Protein AF-A0A3N6MSG6-F1 (afdb_monomer_lite)

Radius of gyration: 24.0 Å; chains: 1; bounding box: 56×41×77 Å

Secondary structure (DSSP, 8-state):
----HHHHHHHHHHHHHHHHHT--HHHHHHHHHHHHTT-TT-B-TT--BTTTTB-HHHHHHHT--TT-HHHHHHHHHHHHHHHHHHHSSHHHHHHHHHH-HHHHHHHHHHSS-TTSPPPPHHHHHHHHHHHHHHHHHTTT---HHHHHHHHGGGG-S---------------------S---PPP----PPPPPHHHHHHHHHHHHTT---HHHHHHHHHHHHTTS-------TTTTS-SSPPPTT--HHHHHHHHT-

Organism: NCBI:txid2305225

Foldseek 3Di:
DDDPPLLVVLLVLLVVLCVVLVHDSLLLQLQLCVQANQALQDADPVGQGGSNRHHPVRCVVQVHDSSPSNSVSNVVSNQLSVLCVVPVASLLSQLCSVVNVQQSVCCVVPVGGPVRHHRDPCSNCRLLSSVVSSCVVVVNDDDPNVVVRNVVNVPPPDPDDDDDDDDDDDDDDDDDDDPDDDDDDDDDDDDDDDPVVVVVVLVVLVVPPDDVVVNVVVVVVVVVPDPDDPDDQLVVVDPPDDDDPPDDVVVVVVSVVD

pLDDT: mean 70.37, std 27.51, range [22.14, 98.38]

Structure (mmCIF, N/CA/C/O backbone):
data_AF-A0A3N6MSG6-F1
#
_entry.id   AF-A0A3N6MSG6-F1
#
loop_
_atom_site.group_PDB
_atom_site.id
_atom_site.type_symbol
_atom_site.label_atom_id
_atom_site.label_alt_id
_atom_site.label_comp_id
_atom_site.label_asym_id
_atom_site.label_entity_id
_atom_site.label_seq_id
_atom_site.pdbx_PDB_ins_code
_atom_site.Cartn_x
_atom_site.Cartn_y
_atom_site.Cartn_z
_atom_site.occupancy
_atom_site.B_iso_or_equiv
_atom_site.auth_seq_id
_atom_site.auth_comp_id
_atom_site.auth_asym_id
_atom_site.auth_atom_id
_atom_site.pdbx_PDB_model_num
ATOM 1 N N . MET A 1 1 ? 13.007 13.341 -18.677 1.00 36.56 1 MET A N 1
ATOM 2 C CA . MET A 1 1 ? 13.842 12.969 -17.513 1.00 36.56 1 MET A CA 1
ATOM 3 C C . MET A 1 1 ? 14.025 11.460 -17.589 1.00 36.56 1 MET A C 1
ATOM 5 O O . MET A 1 1 ? 13.015 10.773 -17.570 1.00 36.56 1 MET A O 1
ATOM 9 N N . ASN A 1 2 ? 15.243 10.943 -17.782 1.00 38.12 2 ASN A N 1
ATOM 10 C CA . ASN A 1 2 ? 15.460 9.491 -17.809 1.00 38.12 2 ASN A CA 1
ATOM 11 C C . ASN A 1 2 ? 15.347 8.956 -16.380 1.00 38.12 2 ASN A C 1
ATOM 13 O O . ASN A 1 2 ? 16.213 9.224 -15.550 1.00 38.12 2 ASN A O 1
ATOM 17 N N . LEU A 1 3 ? 14.259 8.247 -16.086 1.00 51.31 3 LEU A N 1
ATOM 18 C CA . LEU A 1 3 ? 14.111 7.510 -14.834 1.00 51.31 3 LEU A CA 1
ATOM 19 C C . LEU A 1 3 ? 15.139 6.361 -14.811 1.00 51.31 3 LEU A C 1
ATOM 21 O O . LEU A 1 3 ? 15.372 5.775 -15.874 1.00 51.31 3 LEU A O 1
ATOM 25 N N . PRO A 1 4 ? 15.741 6.016 -13.654 1.00 70.12 4 PRO A N 1
ATOM 26 C CA . PRO A 1 4 ? 16.615 4.847 -13.535 1.00 70.12 4 PRO A CA 1
ATOM 27 C C . PRO A 1 4 ? 15.933 3.597 -14.112 1.00 70.12 4 PRO A C 1
ATOM 29 O O . PRO A 1 4 ? 14.724 3.436 -13.942 1.00 70.12 4 PRO A O 1
ATOM 32 N N . ALA A 1 5 ? 16.681 2.719 -14.788 1.00 72.69 5 ALA A N 1
ATOM 33 C CA . ALA A 1 5 ? 16.118 1.549 -15.479 1.00 72.69 5 ALA A CA 1
ATOM 34 C C . ALA A 1 5 ? 15.240 0.672 -14.560 1.00 72.69 5 ALA A C 1
ATOM 36 O O . ALA A 1 5 ? 14.186 0.192 -14.976 1.00 72.69 5 ALA A O 1
ATOM 37 N N . ASP A 1 6 ? 15.621 0.550 -13.287 1.00 82.69 6 ASP A N 1
ATOM 38 C CA . ASP A 1 6 ? 14.854 -0.191 -12.282 1.00 82.69 6 ASP A CA 1
ATOM 39 C C . ASP A 1 6 ? 13.488 0.442 -11.993 1.00 82.69 6 ASP A C 1
ATOM 41 O O . ASP A 1 6 ? 12.491 -0.266 -11.881 1.00 82.69 6 ASP A O 1
ATOM 45 N N . LEU A 1 7 ? 13.404 1.776 -11.952 1.00 85.88 7 LEU A N 1
ATOM 46 C CA . LEU A 1 7 ? 12.139 2.477 -11.731 1.00 85.88 7 LEU A CA 1
ATOM 47 C C . LEU A 1 7 ? 11.166 2.246 -12.894 1.00 85.88 7 LEU A C 1
ATOM 49 O O . LEU A 1 7 ? 9.987 1.988 -12.664 1.00 85.88 7 LEU A O 1
ATOM 53 N N . GLN A 1 8 ? 11.656 2.277 -14.136 1.00 88.19 8 GLN A N 1
ATOM 54 C CA . GLN A 1 8 ? 10.826 1.968 -15.307 1.00 88.19 8 GLN A CA 1
ATOM 55 C C . GLN A 1 8 ? 10.302 0.529 -15.246 1.00 88.19 8 GLN A C 1
ATOM 57 O O . GLN A 1 8 ? 9.121 0.290 -15.495 1.00 88.19 8 GLN A O 1
ATOM 62 N N . ARG A 1 9 ? 11.153 -0.419 -14.833 1.00 92.44 9 ARG A N 1
ATOM 63 C CA . ARG A 1 9 ? 10.754 -1.814 -14.629 1.00 92.44 9 ARG A CA 1
ATOM 64 C C . ARG A 1 9 ? 9.688 -1.953 -13.541 1.00 92.44 9 ARG A C 1
ATOM 66 O O . ARG A 1 9 ? 8.728 -2.686 -13.745 1.00 92.44 9 ARG A O 1
ATOM 73 N N . TYR A 1 10 ? 9.815 -1.265 -12.407 1.00 94.19 10 TYR A N 1
ATOM 74 C CA . TYR A 1 10 ? 8.808 -1.323 -11.340 1.00 94.19 10 TYR A CA 1
ATOM 75 C C . TYR A 1 10 ? 7.472 -0.716 -11.766 1.00 94.19 10 TYR A C 1
ATOM 77 O O . TYR A 1 10 ? 6.426 -1.287 -11.465 1.00 94.19 10 TYR A O 1
ATOM 85 N N . ILE A 1 11 ? 7.494 0.387 -12.519 1.00 93.69 11 ILE A N 1
ATOM 86 C CA . ILE A 1 11 ? 6.282 0.981 -13.093 1.00 93.69 11 ILE A CA 1
ATOM 87 C C . ILE A 1 11 ? 5.617 0.005 -14.071 1.00 93.69 11 ILE A C 1
ATOM 89 O O . ILE A 1 11 ? 4.412 -0.212 -13.972 1.00 93.69 11 ILE A O 1
ATOM 93 N N . ALA A 1 12 ? 6.380 -0.639 -14.959 1.00 94.50 12 ALA A N 1
ATOM 94 C CA . ALA A 1 12 ? 5.845 -1.645 -15.878 1.00 94.50 12 ALA A CA 1
ATOM 95 C C . ALA A 1 12 ? 5.238 -2.848 -15.129 1.00 94.50 12 ALA A C 1
ATOM 97 O O . ALA A 1 12 ? 4.136 -3.292 -15.451 1.00 94.50 12 ALA A O 1
ATOM 98 N N . THR A 1 13 ? 5.901 -3.332 -14.073 1.00 96.25 13 THR A N 1
ATOM 99 C CA . THR A 1 13 ? 5.356 -4.384 -13.200 1.00 96.25 13 THR A CA 1
ATOM 100 C C . THR A 1 13 ? 4.053 -3.938 -12.529 1.00 96.25 13 THR A C 1
ATOM 102 O O . THR A 1 13 ? 3.094 -4.704 -12.480 1.00 96.25 13 THR A O 1
ATOM 105 N N . ALA A 1 14 ? 3.975 -2.694 -12.047 1.00 96.62 14 ALA A N 1
ATOM 106 C CA . ALA A 1 14 ? 2.759 -2.145 -11.447 1.00 96.62 14 ALA A CA 1
ATOM 107 C C . ALA A 1 14 ? 1.624 -1.976 -12.466 1.00 96.62 14 ALA A C 1
ATOM 109 O O . ALA A 1 14 ? 0.465 -2.190 -12.121 1.00 96.62 14 ALA A O 1
ATOM 110 N N . GLN A 1 15 ? 1.937 -1.652 -13.722 1.00 95.94 15 GLN A N 1
ATOM 111 C CA . GLN A 1 15 ? 0.961 -1.644 -14.815 1.00 95.94 15 GLN A CA 1
ATOM 112 C C . GLN A 1 15 ? 0.401 -3.040 -15.073 1.00 95.94 15 GLN A C 1
ATOM 114 O O . GLN A 1 15 ? -0.816 -3.210 -15.101 1.00 95.94 15 GLN A O 1
ATOM 119 N N . GLN A 1 16 ? 1.267 -4.046 -15.196 1.00 97.19 16 GLN A N 1
ATOM 120 C CA . GLN A 1 16 ? 0.845 -5.434 -15.390 1.00 97.19 16 GLN A CA 1
ATOM 121 C C . GLN A 1 16 ? -0.017 -5.930 -14.223 1.00 97.19 16 GLN A C 1
ATOM 123 O O . GLN A 1 16 ? -1.127 -6.415 -14.441 1.00 97.19 16 GLN A O 1
ATOM 128 N N . ALA A 1 17 ? 0.450 -5.745 -12.986 1.00 97.31 17 ALA A N 1
ATOM 129 C CA . ALA A 1 17 ? -0.271 -6.168 -11.790 1.00 97.31 17 ALA A CA 1
ATOM 130 C C . ALA A 1 17 ? -1.593 -5.401 -11.611 1.00 97.31 17 ALA A C 1
ATOM 132 O O . ALA A 1 17 ? -2.628 -5.998 -11.318 1.00 97.31 17 ALA A O 1
ATOM 133 N N . GLY A 1 18 ? -1.587 -4.085 -11.830 1.00 96.75 18 GLY A N 1
ATOM 134 C CA . GLY A 1 18 ? -2.787 -3.256 -11.765 1.00 96.75 18 GLY A CA 1
ATOM 135 C C . GLY A 1 18 ? -3.854 -3.711 -12.758 1.00 96.75 18 GLY A C 1
ATOM 136 O O . GLY A 1 18 ? -5.002 -3.931 -12.371 1.00 96.75 18 GLY A O 1
ATOM 137 N N . ASN A 1 19 ? -3.461 -3.960 -14.009 1.00 95.62 19 ASN A N 1
ATOM 138 C CA . ASN A 1 19 ? -4.361 -4.480 -15.039 1.00 95.62 19 ASN A CA 1
ATOM 139 C C . ASN A 1 19 ? -4.896 -5.874 -14.681 1.00 95.62 19 ASN A C 1
ATOM 141 O O . ASN A 1 19 ? -6.094 -6.117 -14.806 1.00 95.62 19 ASN A O 1
ATOM 145 N N . GLN A 1 20 ? -4.037 -6.766 -14.179 1.00 96.81 20 GLN A N 1
ATOM 146 C CA . GLN A 1 20 ? -4.422 -8.123 -13.782 1.00 96.81 20 GLN A CA 1
ATOM 147 C C . GLN A 1 20 ? -5.460 -8.137 -12.649 1.00 96.81 20 GLN A C 1
ATOM 149 O O . GLN A 1 20 ? -6.393 -8.938 -12.677 1.00 96.81 20 GLN A O 1
ATOM 154 N N . TYR A 1 21 ? -5.301 -7.273 -11.644 1.00 96.12 21 TYR A N 1
ATOM 155 C CA . TYR A 1 21 ? -6.151 -7.271 -10.449 1.00 96.12 21 TYR A CA 1
ATOM 156 C C . TYR A 1 21 ? -7.252 -6.204 -10.470 1.00 96.12 21 TYR A C 1
ATOM 158 O O . TYR A 1 21 ? -8.029 -6.119 -9.520 1.00 96.12 21 TYR A O 1
ATOM 166 N N . GLY A 1 22 ? -7.351 -5.385 -11.520 1.00 95.12 22 GLY A N 1
ATOM 167 C CA . GLY A 1 22 ? -8.316 -4.284 -11.582 1.00 95.12 22 GLY A CA 1
ATOM 168 C C . GLY A 1 22 ? -8.040 -3.201 -10.534 1.00 95.12 22 GLY A C 1
ATOM 169 O O . GLY A 1 22 ? -8.966 -2.711 -9.877 1.00 95.12 22 GLY A O 1
ATOM 170 N N . VAL A 1 23 ? -6.761 -2.866 -10.347 1.00 96.81 23 VAL A N 1
ATOM 171 C CA . VAL A 1 23 ? -6.276 -1.768 -9.501 1.00 96.81 23 VAL A CA 1
ATOM 172 C C . VAL A 1 23 ? -5.637 -0.713 -10.405 1.00 96.81 23 VAL A C 1
ATOM 174 O O . VAL A 1 23 ? -4.818 -1.077 -11.245 1.00 96.81 23 VAL A O 1
ATOM 177 N N . PRO A 1 24 ? -5.956 0.585 -10.257 1.00 96.12 24 PRO A N 1
ATOM 178 C CA . PRO A 1 24 ? -5.294 1.633 -11.027 1.00 96.12 24 PRO A CA 1
ATOM 179 C C . PRO A 1 24 ? -3.764 1.570 -10.853 1.00 96.12 24 PRO A C 1
ATOM 181 O O . PRO A 1 24 ? -3.292 1.707 -9.720 1.00 96.12 24 PRO A O 1
ATOM 184 N N . PRO A 1 25 ? -2.973 1.373 -11.924 1.00 95.94 25 PRO A N 1
ATOM 185 C CA . PRO A 1 25 ? -1.518 1.251 -11.820 1.00 95.94 25 PRO A CA 1
ATOM 186 C C . PRO A 1 25 ? -0.847 2.427 -11.110 1.00 95.94 25 PRO A C 1
ATOM 188 O O . PRO A 1 25 ? 0.074 2.248 -10.317 1.00 95.94 25 PRO A O 1
ATOM 191 N N . GLU A 1 26 ? -1.344 3.639 -11.341 1.00 95.31 26 GLU A N 1
ATOM 192 C CA . GLU A 1 26 ? -0.835 4.869 -10.743 1.00 95.31 26 GLU A CA 1
ATOM 193 C C . GLU A 1 26 ? -0.991 4.863 -9.218 1.00 95.31 26 GLU A C 1
ATOM 195 O O . GLU A 1 26 ? -0.160 5.442 -8.521 1.00 95.31 26 GLU A O 1
ATOM 200 N N . LEU A 1 27 ? -2.009 4.175 -8.687 1.00 97.31 27 LEU A N 1
ATOM 201 C CA . LEU A 1 27 ? -2.195 4.004 -7.246 1.00 97.31 27 LEU A CA 1
ATOM 202 C C . LEU A 1 27 ? -1.067 3.165 -6.649 1.00 97.31 27 LEU A C 1
ATOM 204 O O . LEU A 1 27 ? -0.471 3.569 -5.654 1.00 97.31 27 LEU A O 1
ATOM 208 N N . LEU A 1 28 ? -0.744 2.039 -7.289 1.00 97.88 28 LEU A N 1
ATOM 209 C CA . LEU A 1 28 ? 0.353 1.163 -6.874 1.00 97.88 28 LEU A CA 1
ATOM 210 C C . LEU A 1 28 ? 1.688 1.908 -6.939 1.00 97.88 28 LEU A C 1
ATOM 212 O O . LEU A 1 28 ? 2.478 1.850 -6.002 1.00 97.88 28 LEU A O 1
ATOM 216 N N . VAL A 1 29 ? 1.911 2.683 -8.004 1.00 96.88 29 VAL A N 1
ATOM 217 C CA . VAL A 1 29 ? 3.103 3.533 -8.140 1.00 96.88 29 VAL A CA 1
ATOM 218 C C . VAL A 1 29 ? 3.178 4.590 -7.038 1.00 96.88 29 VAL A C 1
ATOM 220 O O . VAL A 1 29 ? 4.241 4.784 -6.446 1.00 96.88 29 VAL A O 1
ATOM 223 N N . GLY A 1 30 ? 2.056 5.237 -6.717 1.00 96.94 30 GLY A N 1
ATOM 224 C CA . GLY A 1 30 ? 1.965 6.176 -5.602 1.00 96.94 30 GLY A CA 1
ATOM 225 C C . GLY A 1 30 ? 2.290 5.527 -4.255 1.00 96.94 30 GLY A C 1
ATOM 226 O O . GLY A 1 30 ? 3.054 6.095 -3.476 1.00 96.94 30 GLY A O 1
ATOM 227 N N . GLN A 1 31 ? 1.776 4.318 -4.003 1.00 97.94 31 GLN A N 1
ATOM 228 C CA . GLN A 1 31 ? 2.071 3.561 -2.786 1.00 97.94 31 GLN A CA 1
ATOM 229 C C . GLN A 1 31 ? 3.543 3.161 -2.714 1.00 97.94 31 GLN A C 1
ATOM 231 O O . GLN A 1 31 ? 4.181 3.431 -1.710 1.00 97.94 31 GLN A O 1
ATOM 236 N N . MET A 1 32 ? 4.127 2.585 -3.768 1.00 97.69 32 MET A N 1
ATOM 237 C CA . MET A 1 32 ? 5.553 2.217 -3.774 1.00 97.69 32 MET A CA 1
ATOM 238 C C . MET A 1 32 ? 6.476 3.404 -3.465 1.00 97.69 32 MET A C 1
ATOM 240 O O . MET A 1 32 ? 7.480 3.252 -2.763 1.00 97.69 32 MET A O 1
ATOM 244 N N . HIS A 1 33 ? 6.134 4.593 -3.970 1.00 96.75 33 HIS A N 1
ATOM 245 C CA . HIS A 1 33 ? 6.850 5.816 -3.624 1.00 96.75 33 HIS A CA 1
ATOM 246 C C . HIS A 1 33 ? 6.705 6.123 -2.128 1.00 96.75 33 HIS A C 1
ATOM 248 O O . HIS A 1 33 ? 7.714 6.284 -1.446 1.00 96.75 33 HIS A O 1
ATOM 254 N N . GLN A 1 34 ? 5.474 6.147 -1.615 1.00 97.44 34 GLN A N 1
ATOM 255 C CA . GLN A 1 34 ? 5.198 6.446 -0.209 1.00 97.44 34 GLN A CA 1
ATOM 256 C C . GLN A 1 34 ? 5.858 5.448 0.758 1.00 97.44 34 GLN A C 1
ATOM 258 O O . GLN A 1 34 ? 6.351 5.845 1.809 1.00 97.44 34 GLN A O 1
ATOM 263 N N . GLU A 1 35 ? 5.869 4.164 0.408 1.00 95.06 35 GLU A N 1
ATOM 264 C CA . GLU A 1 35 ? 6.339 3.083 1.275 1.00 95.06 35 GLU A CA 1
ATOM 265 C C . GLU A 1 35 ? 7.869 3.019 1.369 1.00 95.06 35 GLU A C 1
ATOM 267 O O . GLU A 1 35 ? 8.432 2.808 2.440 1.00 95.06 35 GLU A O 1
ATOM 272 N N . SER A 1 36 ? 8.572 3.174 0.246 1.00 95.81 36 SER A N 1
ATOM 273 C CA . SER A 1 36 ? 10.013 2.884 0.198 1.00 95.81 36 SER A CA 1
ATOM 274 C C . SER A 1 36 ? 10.818 3.812 -0.700 1.00 95.81 36 SER A C 1
ATOM 276 O O . SER A 1 36 ? 12.030 3.628 -0.830 1.00 95.81 36 SER A O 1
ATOM 278 N N . ASN A 1 37 ? 10.165 4.767 -1.366 1.00 95.38 37 ASN A N 1
ATOM 279 C CA . ASN A 1 37 ? 10.736 5.484 -2.499 1.00 95.38 37 ASN A CA 1
ATOM 280 C C . ASN A 1 37 ? 11.351 4.518 -3.534 1.00 95.38 37 ASN A C 1
ATOM 282 O O . ASN A 1 37 ? 12.478 4.700 -3.993 1.00 95.38 37 ASN A O 1
ATOM 286 N N . PHE A 1 38 ? 10.605 3.457 -3.863 1.00 95.06 38 PHE A N 1
ATOM 287 C CA . PHE A 1 38 ? 10.994 2.405 -4.810 1.00 95.06 38 PHE A CA 1
ATOM 288 C C . PHE A 1 38 ? 12.214 1.557 -4.404 1.00 95.06 38 PHE A C 1
ATOM 290 O O . PHE A 1 38 ? 12.818 0.902 -5.253 1.00 95.06 38 PHE A O 1
ATOM 297 N N . ASN A 1 39 ? 12.593 1.541 -3.123 1.00 94.31 39 ASN A N 1
ATOM 298 C CA . ASN A 1 39 ? 13.721 0.746 -2.644 1.00 94.31 39 ASN A CA 1
ATOM 299 C C . ASN A 1 39 ? 13.285 -0.690 -2.276 1.00 94.31 39 ASN A C 1
ATOM 301 O O . ASN A 1 39 ? 12.655 -0.892 -1.234 1.00 94.31 39 ASN A O 1
ATOM 305 N N . PRO A 1 40 ? 13.689 -1.722 -3.042 1.00 95.00 40 PRO A N 1
ATOM 306 C CA . PRO A 1 40 ? 13.299 -3.107 -2.770 1.00 95.00 40 PRO A CA 1
ATOM 307 C C . PRO A 1 40 ? 14.001 -3.727 -1.557 1.00 95.00 40 PRO A C 1
ATOM 309 O O . PRO A 1 40 ? 13.622 -4.800 -1.102 1.00 95.00 40 PRO A O 1
ATOM 312 N N . ASN A 1 41 ? 15.003 -3.047 -0.999 1.00 94.38 41 ASN A N 1
ATOM 313 C CA . ASN A 1 41 ? 15.733 -3.482 0.187 1.00 94.38 41 ASN A CA 1
ATOM 314 C C . ASN A 1 41 ? 15.373 -2.669 1.437 1.00 94.38 41 ASN A C 1
ATOM 316 O O . ASN A 1 41 ? 16.014 -2.849 2.474 1.00 94.38 41 ASN A O 1
ATOM 320 N N . ALA A 1 42 ? 14.383 -1.771 1.356 1.00 94.06 42 ALA A N 1
ATOM 321 C CA . ALA A 1 42 ? 13.965 -0.950 2.486 1.00 94.06 42 ALA A CA 1
ATOM 322 C C . ALA A 1 42 ? 13.507 -1.815 3.668 1.00 94.06 42 ALA A C 1
ATOM 324 O O . ALA A 1 42 ? 12.807 -2.812 3.484 1.00 94.06 42 ALA A O 1
ATOM 325 N N . VAL A 1 43 ? 13.887 -1.415 4.881 1.00 96.38 43 VAL A N 1
ATOM 326 C CA . VAL A 1 43 ? 13.424 -2.027 6.129 1.00 96.38 43 VAL A CA 1
ATOM 327 C C . VAL A 1 43 ? 12.997 -0.912 7.077 1.00 96.38 43 VAL A C 1
ATOM 329 O O . VAL A 1 43 ? 13.818 -0.059 7.417 1.00 96.38 43 VAL A O 1
ATOM 332 N N . SER A 1 44 ? 11.731 -0.899 7.494 1.00 92.94 44 SER A N 1
ATOM 333 C CA . SER A 1 44 ? 11.247 0.093 8.458 1.00 92.94 44 SER A CA 1
ATOM 334 C C . SER A 1 44 ? 11.680 -0.244 9.891 1.00 92.94 44 SER A C 1
ATOM 336 O O . SER A 1 44 ? 11.979 -1.403 10.195 1.00 92.94 44 SER A O 1
ATOM 338 N N . PRO A 1 45 ? 11.639 0.726 10.825 1.00 92.38 45 PRO A N 1
ATOM 339 C CA . PRO A 1 45 ? 11.862 0.461 12.250 1.00 92.38 45 PRO A CA 1
ATOM 340 C C . PRO A 1 45 ? 10.904 -0.583 12.844 1.00 92.38 45 PRO A C 1
ATOM 342 O O . PRO A 1 45 ? 11.253 -1.272 13.798 1.00 92.38 45 PRO A O 1
ATOM 345 N N . SER A 1 46 ? 9.701 -0.716 12.276 1.00 87.12 46 SER A N 1
ATOM 346 C CA . SER A 1 46 ? 8.699 -1.712 12.676 1.00 87.12 46 SER A CA 1
ATOM 347 C C . SER A 1 46 ? 8.905 -3.079 12.013 1.00 87.12 46 SER A C 1
ATOM 349 O O . SER A 1 46 ? 8.187 -4.022 12.337 1.00 87.12 46 SER A O 1
ATOM 351 N N . GLY A 1 47 ? 9.884 -3.201 11.112 1.00 94.25 47 GLY A N 1
ATOM 352 C CA . GLY A 1 47 ? 10.259 -4.448 10.450 1.00 94.25 47 GLY A CA 1
ATOM 353 C C . GLY A 1 47 ? 9.546 -4.723 9.128 1.00 94.25 47 GLY A C 1
ATOM 354 O O . GLY A 1 47 ? 9.656 -5.839 8.629 1.00 94.25 47 GLY A O 1
ATOM 355 N N . ALA A 1 48 ? 8.832 -3.752 8.554 1.00 94.81 48 ALA A N 1
ATOM 356 C CA . ALA A 1 48 ? 8.275 -3.874 7.207 1.00 94.81 48 ALA A CA 1
ATOM 357 C C . ALA A 1 48 ? 9.405 -3.911 6.167 1.00 94.81 48 ALA A C 1
ATOM 359 O O . ALA A 1 48 ? 10.416 -3.233 6.343 1.00 94.81 48 ALA A O 1
ATOM 360 N N . VAL A 1 49 ? 9.265 -4.720 5.112 1.00 96.38 49 VAL A N 1
ATOM 361 C CA . VAL A 1 49 ? 10.353 -5.009 4.165 1.00 96.38 49 VAL A CA 1
ATOM 362 C C . VAL A 1 49 ? 9.934 -4.750 2.720 1.00 96.38 49 VAL A C 1
ATOM 364 O O . VAL A 1 49 ? 8.830 -5.092 2.296 1.00 96.38 49 VAL A O 1
ATOM 367 N N . GLY A 1 50 ? 10.870 -4.197 1.955 1.00 96.19 50 GLY A N 1
ATOM 368 C CA . GLY A 1 50 ? 10.831 -4.121 0.504 1.00 96.19 50 GLY A CA 1
ATOM 369 C C . GLY A 1 50 ? 9.998 -2.987 -0.069 1.00 96.19 50 GLY A C 1
ATOM 370 O O . GLY A 1 50 ? 9.573 -2.076 0.644 1.00 96.19 50 GLY A O 1
ATOM 371 N N . ILE A 1 51 ? 9.789 -3.042 -1.384 1.00 96.56 51 ILE A N 1
ATOM 372 C CA . ILE A 1 51 ? 9.275 -1.907 -2.161 1.00 96.56 51 ILE A CA 1
ATOM 373 C C . ILE A 1 51 ? 7.855 -1.483 -1.752 1.00 96.56 51 ILE A C 1
ATOM 375 O O . ILE A 1 51 ? 7.536 -0.295 -1.765 1.00 96.56 51 ILE A O 1
ATOM 379 N N . SER A 1 52 ? 7.037 -2.450 -1.331 1.00 96.44 52 SER A N 1
ATOM 380 C CA . SER A 1 52 ? 5.661 -2.251 -0.860 1.00 96.44 52 SER A CA 1
ATOM 381 C C . SER A 1 52 ? 5.523 -2.363 0.667 1.00 96.44 52 SER A C 1
ATOM 383 O O . SER A 1 52 ? 4.401 -2.400 1.167 1.00 96.44 52 SER A O 1
ATOM 385 N N . GLN A 1 53 ? 6.646 -2.437 1.400 1.00 97.00 53 GLN A N 1
ATOM 386 C CA . GLN A 1 53 ? 6.711 -2.502 2.870 1.00 97.00 53 GLN A CA 1
ATOM 387 C C . GLN A 1 53 ? 5.780 -3.559 3.491 1.00 97.00 53 GLN A C 1
ATOM 389 O O . GLN A 1 53 ? 5.013 -3.303 4.419 1.00 97.00 53 GLN A O 1
ATOM 394 N N . PHE A 1 54 ? 5.878 -4.799 3.015 1.00 94.81 54 PHE A N 1
ATOM 395 C CA . PHE A 1 54 ? 5.156 -5.906 3.635 1.00 94.81 54 PHE A CA 1
ATOM 396 C C . PHE A 1 54 ? 5.740 -6.231 5.011 1.00 94.81 54 PHE A C 1
ATOM 398 O O . PHE A 1 54 ? 6.950 -6.420 5.164 1.00 94.81 54 PHE A O 1
ATOM 405 N N . MET A 1 55 ? 4.874 -6.376 6.015 1.00 94.94 55 MET A N 1
ATOM 406 C CA . MET A 1 55 ? 5.271 -6.994 7.278 1.00 94.94 55 MET A CA 1
ATOM 407 C C . MET A 1 55 ? 5.636 -8.471 7.047 1.00 94.94 55 MET A C 1
ATOM 409 O O . MET A 1 55 ? 4.951 -9.141 6.272 1.00 94.94 55 MET A O 1
ATOM 413 N N . PRO A 1 56 ? 6.643 -9.037 7.741 1.00 95.50 56 PRO A N 1
ATOM 414 C CA . PRO A 1 56 ? 7.086 -10.414 7.502 1.00 95.50 56 PRO A CA 1
ATOM 415 C C . PRO A 1 56 ? 5.980 -11.468 7.655 1.00 95.50 56 PRO A C 1
ATOM 417 O O . PRO A 1 56 ? 5.932 -12.432 6.894 1.00 95.50 56 PRO A O 1
ATOM 420 N N . ALA A 1 57 ? 5.065 -11.277 8.612 1.00 93.31 57 ALA A N 1
ATOM 421 C CA . ALA A 1 57 ? 3.910 -12.158 8.790 1.00 93.31 57 ALA A CA 1
ATOM 422 C C . ALA A 1 57 ? 2.986 -12.134 7.561 1.00 93.31 57 ALA A C 1
ATOM 424 O O . ALA A 1 57 ? 2.608 -13.183 7.052 1.00 93.31 57 ALA A O 1
ATOM 425 N N . THR A 1 58 ? 2.703 -10.944 7.035 1.00 91.19 58 THR A N 1
ATOM 426 C CA . THR A 1 58 ? 1.892 -10.754 5.832 1.00 91.19 58 THR A CA 1
ATOM 427 C C . THR A 1 58 ? 2.590 -11.304 4.589 1.00 91.19 58 THR A C 1
ATOM 429 O O . THR A 1 58 ? 1.963 -11.999 3.801 1.00 91.19 58 THR A O 1
ATOM 432 N N . ALA A 1 59 ? 3.897 -11.083 4.425 1.00 95.38 59 ALA A N 1
ATOM 433 C CA . ALA A 1 59 ? 4.655 -11.674 3.319 1.00 95.38 59 ALA A CA 1
ATOM 434 C C . ALA A 1 59 ? 4.557 -13.211 3.319 1.00 95.38 59 ALA A C 1
ATOM 436 O O . ALA A 1 59 ? 4.361 -13.826 2.272 1.00 95.38 59 ALA A O 1
ATOM 437 N N . LYS A 1 60 ? 4.599 -13.831 4.506 1.00 96.44 60 LYS A N 1
ATOM 438 C CA . LYS A 1 60 ? 4.399 -15.275 4.672 1.00 96.44 60 LYS A CA 1
ATOM 439 C C . LYS A 1 60 ? 2.984 -15.724 4.294 1.00 96.44 60 LYS A C 1
ATOM 441 O O . LYS A 1 60 ? 2.847 -16.775 3.678 1.00 96.44 60 LYS A O 1
ATOM 446 N N . GLU A 1 61 ? 1.953 -14.958 4.648 1.00 92.81 61 GLU A N 1
ATOM 447 C CA . GLU A 1 61 ? 0.562 -15.251 4.262 1.00 92.81 61 GLU A CA 1
ATOM 448 C C . GLU A 1 61 ? 0.362 -15.220 2.741 1.00 92.81 61 GLU A C 1
ATOM 450 O O . GLU A 1 61 ? -0.361 -16.055 2.204 1.00 92.81 61 GLU A O 1
ATOM 455 N N . TYR A 1 62 ? 1.037 -14.297 2.051 1.00 92.31 62 TYR A N 1
ATOM 456 C CA . TYR A 1 62 ? 1.013 -14.189 0.588 1.00 92.31 62 TYR A CA 1
ATOM 457 C C . TYR A 1 62 ? 2.011 -15.128 -0.106 1.00 92.31 62 TYR A C 1
ATOM 459 O O . TYR A 1 62 ? 1.979 -15.259 -1.326 1.00 92.31 62 TYR A O 1
ATOM 467 N N . GLY A 1 63 ? 2.881 -15.806 0.650 1.00 96.62 63 GLY A N 1
ATOM 468 C CA . GLY A 1 63 ? 3.874 -16.730 0.106 1.00 96.62 63 GLY A CA 1
ATOM 469 C C . GLY A 1 63 ? 4.962 -16.050 -0.728 1.00 96.62 63 GLY A C 1
ATOM 470 O O . GLY A 1 63 ? 5.443 -16.657 -1.681 1.00 96.62 63 GLY A O 1
ATOM 471 N N . ILE A 1 64 ? 5.339 -14.814 -0.384 1.00 97.56 64 ILE A N 1
ATOM 472 C CA . ILE A 1 64 ? 6.299 -14.011 -1.152 1.00 97.56 64 ILE A CA 1
ATOM 473 C C . ILE A 1 64 ? 7.615 -13.759 -0.419 1.00 97.56 64 ILE A C 1
ATOM 475 O O . ILE A 1 64 ? 7.660 -13.688 0.812 1.00 97.56 64 ILE A O 1
ATOM 479 N N . ASP A 1 65 ? 8.677 -13.517 -1.190 1.00 97.56 65 ASP A N 1
ATOM 480 C CA . ASP A 1 65 ? 9.837 -12.764 -0.707 1.00 97.56 65 ASP A CA 1
ATOM 481 C C . ASP A 1 65 ? 9.549 -11.255 -0.829 1.00 97.56 65 ASP A C 1
ATOM 483 O O . ASP A 1 65 ? 9.436 -10.747 -1.946 1.00 97.56 65 ASP A O 1
ATOM 487 N N . PRO A 1 66 ? 9.445 -10.498 0.282 1.00 95.31 66 PRO A N 1
ATOM 488 C CA . PRO A 1 66 ? 9.139 -9.072 0.217 1.00 95.31 66 PRO A CA 1
ATOM 489 C C . PRO A 1 66 ? 10.245 -8.242 -0.455 1.00 95.31 66 PRO A C 1
ATOM 491 O O . PRO A 1 66 ? 9.967 -7.116 -0.870 1.00 95.31 66 PRO A O 1
ATOM 494 N N . ARG A 1 67 ? 11.476 -8.773 -0.573 1.00 96.38 67 ARG A N 1
ATOM 495 C CA . ARG A 1 67 ? 12.587 -8.126 -1.293 1.00 96.38 67 ARG A CA 1
ATOM 496 C C . ARG A 1 67 ? 12.566 -8.364 -2.798 1.00 96.38 67 ARG A C 1
ATOM 498 O O . ARG A 1 67 ? 13.250 -7.640 -3.516 1.00 96.38 67 ARG A O 1
ATOM 505 N N . ASP A 1 68 ? 11.793 -9.335 -3.282 1.00 96.88 68 ASP A N 1
ATOM 506 C CA . ASP A 1 68 ? 11.560 -9.506 -4.712 1.00 96.88 68 ASP A CA 1
ATOM 507 C C . ASP A 1 68 ? 10.529 -8.458 -5.171 1.00 96.88 68 ASP A C 1
ATOM 509 O O . ASP A 1 68 ? 9.353 -8.542 -4.796 1.00 96.88 68 ASP A O 1
ATOM 513 N N . PRO A 1 69 ? 10.922 -7.464 -5.991 1.00 95.00 69 PRO A N 1
ATOM 514 C CA . PRO A 1 69 ? 10.017 -6.395 -6.395 1.00 95.00 69 PRO A CA 1
ATOM 515 C C . PRO A 1 69 ? 8.816 -6.916 -7.185 1.00 95.00 69 PRO A C 1
ATOM 517 O O . PRO A 1 69 ? 7.727 -6.369 -7.062 1.00 95.00 69 PRO A O 1
ATOM 520 N N . VAL A 1 70 ? 8.983 -7.975 -7.983 1.00 96.69 70 VAL A N 1
ATOM 521 C CA . VAL A 1 70 ? 7.901 -8.512 -8.816 1.00 96.69 70 VAL A CA 1
ATOM 522 C C . VAL A 1 70 ? 6.842 -9.171 -7.939 1.00 96.69 70 VAL A C 1
ATOM 524 O O . VAL A 1 70 ? 5.655 -8.869 -8.074 1.00 96.69 70 VAL A O 1
ATOM 527 N N . GLN A 1 71 ? 7.268 -10.010 -6.992 1.00 97.62 71 GLN A N 1
ATOM 528 C CA . GLN A 1 71 ? 6.357 -10.664 -6.047 1.00 97.62 71 GLN A CA 1
ATOM 529 C C . GLN A 1 71 ? 5.667 -9.653 -5.122 1.00 97.62 71 GLN A C 1
ATOM 531 O O . GLN A 1 71 ? 4.460 -9.750 -4.878 1.00 97.62 71 GLN A O 1
ATOM 536 N N . SER A 1 72 ? 6.424 -8.664 -4.638 1.00 97.69 72 SER A N 1
ATOM 537 C CA . SER A 1 72 ? 5.943 -7.614 -3.736 1.00 97.69 72 SER A CA 1
ATOM 538 C C . SER A 1 72 ? 4.885 -6.731 -4.410 1.00 97.69 72 SER A C 1
ATOM 540 O O . SER A 1 72 ? 3.781 -6.589 -3.886 1.00 97.69 72 SER A O 1
ATOM 542 N N . ILE A 1 73 ? 5.151 -6.235 -5.625 1.00 98.19 73 ILE A N 1
ATOM 543 C CA . ILE A 1 73 ? 4.204 -5.404 -6.391 1.00 98.19 73 ILE A CA 1
ATOM 544 C C . ILE A 1 73 ? 2.950 -6.198 -6.773 1.00 98.19 73 ILE A C 1
ATOM 546 O O . ILE A 1 73 ? 1.831 -5.704 -6.618 1.00 98.19 73 ILE A O 1
ATOM 550 N N . GLY A 1 74 ? 3.116 -7.443 -7.233 1.00 97.81 74 GLY A N 1
ATOM 551 C CA . GLY A 1 74 ? 1.988 -8.319 -7.560 1.00 97.81 74 GLY A CA 1
ATOM 552 C C . GLY A 1 74 ? 1.072 -8.559 -6.357 1.00 97.81 74 GLY A C 1
ATOM 553 O O . GLY A 1 74 ? -0.149 -8.427 -6.463 1.00 97.81 74 GLY A O 1
ATOM 554 N N . SER A 1 75 ? 1.658 -8.825 -5.187 1.00 98.00 75 SER A N 1
ATOM 555 C CA . SER A 1 75 ? 0.901 -9.032 -3.946 1.00 98.00 75 SER A CA 1
ATOM 556 C C . SER A 1 75 ? 0.277 -7.748 -3.413 1.00 98.00 75 SER A C 1
ATOM 558 O O . SER A 1 75 ? -0.823 -7.789 -2.864 1.00 98.00 75 SER A O 1
ATOM 560 N N . GLN A 1 76 ? 0.926 -6.593 -3.602 1.00 98.06 76 GLN A N 1
ATOM 561 C CA . GLN A 1 76 ? 0.338 -5.294 -3.275 1.00 98.06 76 GLN A CA 1
ATOM 562 C C . GLN A 1 76 ? -0.933 -5.060 -4.097 1.00 98.06 76 GLN A C 1
ATOM 564 O O . GLN A 1 76 ? -1.960 -4.682 -3.534 1.00 98.06 76 GLN A O 1
ATOM 569 N N . ALA A 1 77 ? -0.902 -5.342 -5.403 1.00 98.38 77 ALA A N 1
ATOM 570 C CA . ALA A 1 77 ? -2.076 -5.235 -6.265 1.00 98.38 77 ALA A CA 1
ATOM 571 C C . ALA A 1 77 ? -3.205 -6.178 -5.819 1.00 98.38 77 ALA A C 1
ATOM 573 O O . ALA A 1 77 ? -4.347 -5.743 -5.651 1.00 98.38 77 ALA A O 1
ATOM 574 N N . GLN A 1 78 ? -2.882 -7.444 -5.541 1.00 98.12 78 GLN A N 1
ATOM 575 C CA . GLN A 1 78 ? -3.848 -8.415 -5.028 1.00 98.12 78 GLN A CA 1
ATOM 576 C C . GLN A 1 78 ? -4.483 -7.948 -3.707 1.00 98.12 78 GLN A C 1
ATOM 578 O O . GLN A 1 78 ? -5.709 -7.972 -3.559 1.00 98.12 78 GLN A O 1
ATOM 583 N N . MET A 1 79 ? -3.664 -7.482 -2.760 1.00 97.44 79 MET A N 1
ATOM 584 C CA . MET A 1 79 ? -4.132 -6.970 -1.474 1.00 97.44 79 MET A CA 1
ATOM 585 C C . MET A 1 79 ? -5.037 -5.751 -1.658 1.00 97.44 79 MET A C 1
ATOM 587 O O . MET A 1 79 ? -6.139 -5.718 -1.110 1.00 97.44 79 MET A O 1
ATOM 591 N N . MET A 1 80 ? -4.604 -4.762 -2.443 1.00 98.19 80 MET A N 1
ATOM 592 C CA . MET A 1 80 ? -5.368 -3.538 -2.681 1.00 98.19 80 MET A CA 1
ATOM 593 C C . MET A 1 80 ? -6.711 -3.822 -3.340 1.00 98.19 80 MET A C 1
ATOM 595 O O . MET A 1 80 ? -7.712 -3.210 -2.962 1.00 98.19 80 MET A O 1
ATOM 599 N N . ARG A 1 81 ? -6.782 -4.795 -4.256 1.00 97.94 81 ARG A N 1
ATOM 600 C CA . ARG A 1 81 ? -8.066 -5.224 -4.813 1.00 97.94 81 ARG A CA 1
ATOM 601 C C . ARG A 1 81 ? -8.980 -5.824 -3.747 1.00 97.94 81 ARG A C 1
ATOM 603 O O . ARG A 1 81 ? -10.163 -5.491 -3.704 1.00 97.94 81 ARG A O 1
ATOM 610 N N . GLY A 1 82 ? -8.445 -6.677 -2.874 1.00 96.81 82 GLY A N 1
ATOM 611 C CA . GLY A 1 82 ? -9.194 -7.240 -1.748 1.00 96.81 82 GLY A CA 1
ATOM 612 C C . GLY A 1 82 ? -9.734 -6.162 -0.804 1.00 96.81 82 GLY A C 1
ATOM 613 O O . GLY A 1 82 ? -10.906 -6.195 -0.428 1.00 96.81 82 GLY A O 1
ATOM 614 N N . LEU A 1 83 ? -8.909 -5.164 -0.478 1.00 97.25 83 LEU A N 1
ATOM 615 C CA . LEU A 1 83 ? -9.297 -4.023 0.353 1.00 97.25 83 LEU A CA 1
ATOM 616 C C . LEU A 1 83 ? -10.374 -3.167 -0.323 1.00 97.25 83 LEU A C 1
ATOM 618 O O . LEU A 1 83 ? -11.358 -2.806 0.318 1.00 97.25 83 LEU A O 1
ATOM 622 N N . TYR A 1 84 ? -10.241 -2.891 -1.620 1.00 96.94 84 TYR A N 1
ATOM 623 C CA . TY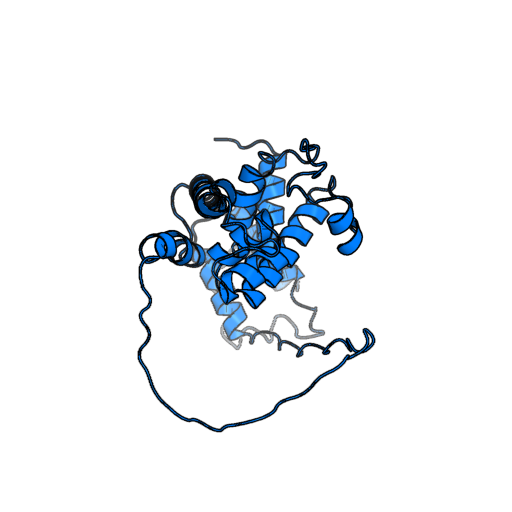R A 1 84 ? -11.259 -2.160 -2.372 1.00 96.94 84 TYR A CA 1
ATOM 624 C C . TYR A 1 84 ? -12.599 -2.898 -2.386 1.00 96.94 84 TYR A C 1
ATOM 626 O O . TYR A 1 84 ? -13.626 -2.301 -2.081 1.00 96.94 84 TYR A O 1
ATOM 634 N N . ASN A 1 85 ? -12.595 -4.207 -2.654 1.00 96.69 85 ASN A N 1
ATOM 635 C CA . ASN A 1 85 ? -13.815 -5.018 -2.616 1.00 96.69 85 ASN A CA 1
ATOM 636 C C . ASN A 1 85 ? -14.490 -4.989 -1.235 1.00 96.69 85 ASN A C 1
ATOM 638 O O . ASN A 1 85 ? -15.711 -5.080 -1.147 1.00 96.69 85 ASN A O 1
ATOM 642 N N . ARG A 1 86 ? -13.701 -4.875 -0.161 1.00 95.81 86 ARG A N 1
ATOM 643 C CA . ARG A 1 86 ? -14.199 -4.838 1.217 1.00 95.81 86 ARG A CA 1
ATOM 644 C C . ARG A 1 86 ? -14.774 -3.478 1.616 1.00 95.81 86 ARG A C 1
ATOM 646 O O . ARG A 1 86 ? -15.784 -3.444 2.310 1.00 95.81 86 ARG A O 1
ATOM 653 N N . TYR A 1 87 ? -14.130 -2.379 1.219 1.00 93.69 87 TYR A N 1
ATOM 654 C CA . TYR A 1 87 ? -14.460 -1.034 1.715 1.00 93.69 87 TYR A CA 1
ATOM 655 C C . TYR A 1 87 ? -15.130 -0.116 0.686 1.00 93.69 87 TYR A C 1
ATOM 657 O O . TYR A 1 87 ? -15.610 0.951 1.050 1.00 93.69 87 TYR A O 1
ATOM 665 N N . GLY A 1 88 ? -15.165 -0.501 -0.590 1.00 90.31 88 GLY A N 1
ATOM 666 C CA . GLY A 1 88 ? -15.870 0.216 -1.655 1.00 90.31 88 GLY A CA 1
ATOM 667 C C . GLY A 1 88 ? -15.190 1.490 -2.169 1.00 90.31 88 GLY A C 1
ATOM 668 O O . GLY A 1 88 ? -15.661 2.059 -3.150 1.00 90.31 88 GLY A O 1
ATOM 669 N N . SER A 1 89 ? -14.082 1.936 -1.566 1.00 94.38 89 SER A N 1
ATOM 670 C CA . SER A 1 89 ? -13.319 3.105 -2.024 1.00 94.38 89 SER A CA 1
ATOM 671 C C . SER A 1 89 ? -11.809 2.887 -1.910 1.00 94.38 89 SER A C 1
ATOM 673 O O . SER A 1 89 ? -11.319 2.196 -1.011 1.00 94.38 89 SER A O 1
ATOM 675 N N . TRP A 1 90 ? -11.041 3.513 -2.809 1.00 95.50 90 TRP A N 1
ATOM 676 C CA . TRP A 1 90 ? -9.575 3.477 -2.745 1.00 95.50 90 TRP A CA 1
ATOM 677 C C . TRP A 1 90 ? -9.045 4.201 -1.510 1.00 95.50 90 TRP A C 1
ATOM 679 O O . TRP A 1 90 ? -8.072 3.752 -0.912 1.00 95.50 90 TRP A O 1
ATOM 689 N N . ARG A 1 91 ? -9.710 5.278 -1.078 1.00 95.25 91 ARG A N 1
ATOM 690 C CA . ARG A 1 91 ? -9.310 6.033 0.111 1.00 95.25 91 ARG A CA 1
ATOM 691 C C . ARG A 1 91 ? -9.398 5.170 1.373 1.00 95.25 91 ARG A C 1
ATOM 693 O O . ARG A 1 91 ? -8.425 5.079 2.119 1.00 95.25 91 ARG A O 1
ATOM 700 N N . SER A 1 92 ? -10.515 4.467 1.569 1.00 94.62 92 SER A N 1
ATOM 701 C CA . SER A 1 92 ? -10.684 3.538 2.692 1.00 94.62 92 SER A CA 1
ATOM 702 C C . SER A 1 92 ? -9.792 2.302 2.572 1.00 94.62 92 SER A C 1
ATOM 704 O O . SER A 1 92 ? -9.283 1.824 3.583 1.00 94.62 92 SER A O 1
ATOM 706 N N . ALA A 1 93 ? -9.537 1.812 1.355 1.00 97.06 93 ALA A N 1
ATOM 707 C CA . ALA A 1 93 ? -8.577 0.733 1.131 1.00 97.06 93 ALA A CA 1
ATOM 708 C C . ALA A 1 93 ? -7.153 1.130 1.562 1.00 97.06 93 ALA A C 1
ATOM 710 O O . ALA A 1 93 ? -6.509 0.373 2.281 1.00 97.06 93 ALA A O 1
ATOM 711 N N . LEU A 1 94 ? -6.685 2.329 1.203 1.00 97.38 94 LEU A N 1
ATOM 712 C CA . LEU A 1 94 ? -5.375 2.853 1.609 1.00 97.38 94 LEU A CA 1
ATOM 713 C C . LEU A 1 94 ? -5.279 3.051 3.129 1.00 97.38 94 LEU A C 1
ATOM 715 O O . LEU A 1 94 ? -4.279 2.681 3.741 1.00 97.38 94 LEU A O 1
ATOM 719 N N . GLN A 1 95 ? -6.336 3.566 3.763 1.00 96.56 95 GLN A N 1
ATOM 720 C CA . GLN A 1 95 ? -6.402 3.676 5.227 1.00 96.56 95 GLN A CA 1
ATOM 721 C C . GLN A 1 95 ? -6.331 2.300 5.901 1.00 96.56 95 GLN A C 1
ATOM 723 O O . GLN A 1 95 ? -5.616 2.129 6.887 1.00 96.56 95 GLN A O 1
ATOM 728 N N . ALA A 1 96 ? -7.027 1.300 5.355 1.00 95.75 96 ALA A N 1
ATOM 729 C CA . ALA A 1 96 ? -6.981 -0.069 5.855 1.00 95.75 96 ALA A CA 1
ATOM 730 C C . ALA A 1 96 ? -5.632 -0.759 5.605 1.00 95.75 96 ALA A C 1
ATOM 732 O O . ALA A 1 96 ? -5.230 -1.587 6.420 1.00 95.75 96 ALA A O 1
ATOM 733 N N . TYR A 1 97 ? -4.939 -0.426 4.512 1.00 95.31 97 TYR A N 1
ATOM 734 C CA . TYR A 1 97 ? -3.580 -0.892 4.232 1.00 95.31 97 TYR A CA 1
ATOM 735 C C . TYR A 1 97 ? -2.610 -0.383 5.307 1.00 95.31 97 TYR A C 1
ATOM 737 O O . TYR A 1 97 ? -1.879 -1.169 5.901 1.00 95.31 97 TYR A O 1
ATOM 745 N N . ASN A 1 98 ? -2.673 0.915 5.621 1.00 95.19 98 ASN A N 1
ATOM 746 C CA . ASN A 1 98 ? -1.780 1.560 6.584 1.00 95.19 98 ASN A CA 1
ATOM 747 C C . ASN A 1 98 ? -2.104 1.214 8.052 1.00 95.19 98 ASN A C 1
ATOM 749 O O . ASN A 1 98 ? -1.206 0.921 8.837 1.00 95.19 98 ASN A O 1
ATOM 753 N N . TRP A 1 99 ? -3.381 1.230 8.445 1.00 94.69 99 TRP A N 1
ATOM 754 C CA . TRP A 1 99 ? -3.787 1.065 9.851 1.00 94.69 99 TRP A CA 1
ATOM 755 C C . TRP A 1 99 ? -4.254 -0.347 10.212 1.00 94.69 99 TRP A C 1
ATOM 757 O O . TRP A 1 99 ? -4.471 -0.667 11.386 1.00 94.69 99 TRP A O 1
ATOM 767 N N . GLY A 1 100 ? -4.399 -1.208 9.210 1.00 93.81 100 GLY A N 1
ATOM 768 C CA . GLY A 1 100 ? -4.887 -2.568 9.354 1.00 93.81 100 GLY A CA 1
ATOM 769 C C . GLY A 1 100 ? -6.411 -2.667 9.277 1.00 93.81 100 GLY A C 1
ATOM 770 O O . GLY A 1 100 ? -7.164 -1.854 9.822 1.00 93.81 100 GLY A O 1
ATOM 771 N N . GLN A 1 101 ? -6.871 -3.742 8.638 1.00 94.62 101 GLN A N 1
ATOM 772 C CA . GLN A 1 101 ? -8.284 -3.982 8.339 1.00 94.62 101 GLN A CA 1
ATOM 773 C C . GLN A 1 101 ? -9.164 -3.994 9.591 1.00 94.62 101 GLN A C 1
ATOM 775 O O . GLN A 1 101 ? -10.185 -3.323 9.619 1.00 94.62 101 GLN A O 1
ATOM 780 N N . GLY A 1 102 ? -8.728 -4.659 10.667 1.00 93.94 102 GLY A N 1
ATOM 781 C CA . GLY A 1 102 ? -9.513 -4.720 11.903 1.00 93.94 102 GLY A CA 1
ATOM 782 C C . GLY A 1 102 ? -9.759 -3.347 12.540 1.00 93.94 102 GLY A C 1
ATOM 783 O O . GLY A 1 102 ? -10.834 -3.106 13.092 1.00 93.94 102 GLY A O 1
ATOM 784 N N . ASN A 1 103 ? -8.796 -2.421 12.445 1.00 96.75 103 ASN A N 1
ATOM 785 C CA . ASN A 1 103 ? -9.008 -1.049 12.907 1.00 96.75 103 ASN A CA 1
ATOM 786 C C . ASN A 1 103 ? -9.985 -0.304 12.001 1.00 96.75 103 ASN A C 1
ATOM 788 O O . ASN A 1 103 ? -10.863 0.381 12.520 1.00 96.75 103 ASN A O 1
ATOM 792 N N . MET A 1 104 ? -9.872 -0.481 10.682 1.00 96.06 104 MET A N 1
ATOM 793 C CA . MET A 1 104 ? -10.795 0.127 9.727 1.00 96.06 104 MET A CA 1
ATOM 794 C C . MET A 1 104 ? -12.230 -0.391 9.905 1.00 96.06 104 MET A C 1
ATOM 796 O O . MET A 1 104 ? -13.158 0.409 9.978 1.00 96.06 104 MET A O 1
ATOM 800 N N . ASP A 1 105 ? -12.421 -1.702 10.072 1.00 94.94 105 ASP A N 1
ATOM 801 C CA . ASP A 1 105 ? -13.727 -2.310 10.352 1.00 94.94 105 ASP A CA 1
ATOM 802 C C . ASP A 1 105 ? -14.351 -1.740 11.632 1.00 94.94 105 ASP A C 1
ATOM 804 O O . ASP A 1 105 ? -15.527 -1.373 11.673 1.00 94.94 105 ASP A O 1
ATOM 808 N N . SER A 1 106 ? -13.552 -1.652 12.702 1.00 94.88 106 SER A N 1
ATOM 809 C CA . SER A 1 106 ? -13.997 -1.065 13.964 1.00 94.88 106 SER A CA 1
ATOM 810 C C . SER A 1 106 ? -14.369 0.404 13.785 1.00 94.88 106 SER A C 1
ATOM 812 O O . SER A 1 106 ? -15.396 0.843 14.309 1.00 94.88 106 SER A O 1
ATOM 814 N N . TYR A 1 107 ? -13.569 1.151 13.025 1.00 96.12 107 TYR A N 1
ATOM 815 C CA . TYR A 1 107 ? -13.773 2.572 12.788 1.00 96.12 107 TYR A CA 1
ATOM 816 C C . TYR A 1 107 ? -15.048 2.838 11.992 1.00 96.12 107 TYR A C 1
ATOM 818 O O . TYR A 1 107 ? -15.853 3.659 12.417 1.00 96.12 107 TYR A O 1
ATOM 826 N N . LEU A 1 108 ? -15.304 2.088 10.920 1.00 91.69 108 LEU A N 1
ATOM 827 C CA . LEU A 1 108 ? -16.539 2.212 10.139 1.00 91.69 108 LEU A CA 1
ATOM 828 C C . LEU A 1 108 ? -17.793 1.901 10.968 1.00 91.69 108 LEU A C 1
ATOM 830 O O . LEU A 1 108 ? -18.850 2.477 10.729 1.00 91.69 108 LEU A O 1
ATOM 834 N N . ARG A 1 109 ? -17.678 1.021 11.968 1.00 95.00 109 ARG A N 1
ATOM 835 C CA . ARG A 1 109 ? -18.789 0.659 12.858 1.00 95.00 109 ARG A CA 1
ATOM 836 C C . ARG A 1 109 ? -18.981 1.620 14.035 1.00 95.00 109 ARG A C 1
ATOM 838 O O . ARG A 1 109 ? -20.102 1.777 14.505 1.00 95.00 109 ARG A O 1
ATOM 845 N N . THR A 1 110 ? -17.903 2.186 14.579 1.00 95.56 110 THR A N 1
ATOM 846 C CA . THR A 1 110 ? -17.924 2.847 15.904 1.00 95.56 110 THR A CA 1
ATOM 847 C C . THR A 1 110 ? -17.298 4.242 15.936 1.00 95.56 110 THR A C 1
ATOM 849 O O . THR A 1 110 ? -17.327 4.902 16.973 1.00 95.56 110 THR A O 1
ATOM 852 N N . GLY A 1 111 ? -16.668 4.678 14.845 1.00 93.81 111 GLY A N 1
ATOM 853 C CA . GLY A 1 111 ? -15.810 5.864 14.799 1.00 93.81 111 GLY A CA 1
ATOM 854 C C . GLY A 1 111 ? -14.449 5.690 15.488 1.00 93.81 111 GLY A C 1
ATOM 855 O O . GLY A 1 111 ? -13.694 6.655 15.603 1.00 93.81 111 GLY A O 1
ATOM 856 N N . LYS A 1 112 ? -14.111 4.483 15.970 1.00 95.94 112 LYS A N 1
ATOM 857 C CA . LYS A 1 112 ? -12.875 4.181 16.712 1.00 95.94 112 LYS A CA 1
ATOM 858 C C . LYS A 1 112 ? -12.246 2.857 16.272 1.00 95.94 112 LYS A C 1
ATOM 860 O O . LYS A 1 112 ? -12.943 1.920 15.892 1.00 95.94 112 LYS A O 1
ATOM 865 N N . GLY A 1 113 ? -10.923 2.754 16.371 1.00 95.75 113 GLY A N 1
ATOM 866 C CA . GLY A 1 113 ? -10.179 1.515 16.131 1.00 95.75 113 GLY A CA 1
ATOM 867 C C . GLY A 1 113 ? -10.441 0.448 17.200 1.00 95.75 113 GLY A C 1
ATOM 868 O O . GLY A 1 113 ? -11.187 0.670 18.155 1.00 95.75 113 GLY A O 1
ATOM 869 N N . THR A 1 114 ? -9.805 -0.719 17.068 1.00 96.75 114 THR A N 1
ATOM 870 C CA . THR A 1 114 ? -10.115 -1.904 17.898 1.00 96.75 114 THR A CA 1
ATOM 871 C C . THR A 1 114 ? -9.857 -1.723 19.394 1.00 96.75 114 THR A C 1
ATOM 873 O O . THR A 1 114 ? -10.414 -2.461 20.202 1.00 96.75 114 THR A O 1
ATOM 876 N N . LYS A 1 115 ? -9.038 -0.741 19.781 1.00 96.81 115 LYS A N 1
ATOM 877 C CA . LYS A 1 115 ? -8.735 -0.390 21.177 1.00 96.81 115 LYS A CA 1
ATOM 878 C C . LYS A 1 115 ? -9.418 0.914 21.610 1.00 96.81 115 LYS A C 1
ATOM 880 O O . LYS A 1 115 ? -9.019 1.514 22.602 1.00 96.81 115 LYS A O 1
ATOM 885 N N . GLY A 1 116 ? -10.422 1.386 20.868 1.00 96.31 116 GLY A N 1
ATOM 886 C CA . GLY A 1 116 ? -11.134 2.633 21.165 1.00 96.31 116 GLY A CA 1
ATOM 887 C C . GLY A 1 116 ? -10.364 3.912 20.806 1.00 96.31 116 GLY A C 1
ATOM 888 O O . GLY A 1 116 ? -10.821 5.008 21.131 1.00 96.31 116 GLY A O 1
ATOM 889 N N . GLN A 1 117 ? -9.215 3.791 20.141 1.00 97.12 117 GLN A N 1
ATOM 890 C CA . GLN A 1 117 ? -8.389 4.911 19.696 1.00 97.12 117 GLN A CA 1
ATOM 891 C C . GLN A 1 117 ? -8.956 5.559 18.417 1.00 97.12 117 GLN A C 1
ATOM 893 O O . GLN A 1 117 ? -9.541 4.850 17.593 1.00 97.12 117 GLN A O 1
ATOM 898 N N . PRO A 1 118 ? -8.790 6.878 18.208 1.00 96.44 118 PRO A N 1
ATOM 899 C CA . PRO A 1 118 ? -9.131 7.504 16.932 1.00 96.44 118 PRO A CA 1
ATOM 900 C C . PRO A 1 118 ? -8.207 7.006 15.808 1.00 96.44 118 PRO A C 1
ATOM 902 O O . PRO A 1 118 ? -7.136 6.454 16.074 1.00 96.44 118 PRO A O 1
ATOM 905 N N . MET A 1 119 ? -8.604 7.224 14.550 1.00 96.00 119 MET A N 1
ATOM 906 C CA . MET A 1 119 ? -7.717 6.984 13.407 1.00 96.00 119 MET A CA 1
ATOM 907 C C . MET A 1 119 ? -6.471 7.883 13.524 1.00 96.00 119 MET A C 1
ATOM 909 O O . MET A 1 119 ? -6.638 9.094 13.696 1.00 96.00 119 MET A O 1
ATOM 913 N N . PRO A 1 120 ? -5.240 7.345 13.439 1.00 95.75 120 PRO A N 1
ATOM 914 C CA . PRO A 1 120 ? -4.023 8.149 13.491 1.00 95.75 120 PRO A CA 1
ATOM 915 C C . PRO A 1 120 ? -4.006 9.229 12.407 1.00 95.75 120 PRO A C 1
ATOM 917 O O . PRO A 1 120 ? -4.454 8.987 11.288 1.00 95.75 120 PRO A O 1
ATOM 920 N N . ALA A 1 121 ? -3.458 10.408 12.715 1.00 94.81 121 ALA A N 1
ATOM 921 C CA . ALA A 1 121 ? -3.345 11.500 11.742 1.00 94.81 121 ALA A CA 1
ATOM 922 C C . ALA A 1 121 ? -2.535 11.086 10.498 1.00 94.81 121 ALA A C 1
ATOM 924 O O . ALA A 1 121 ? -2.884 11.454 9.382 1.00 94.81 121 ALA A O 1
ATOM 925 N N . GLU A 1 122 ? -1.506 10.257 10.688 1.00 91.75 122 GLU A N 1
ATOM 926 C CA . GLU A 1 122 ? -0.727 9.663 9.598 1.00 91.75 122 GLU A CA 1
ATOM 927 C C . GLU A 1 122 ? -1.606 8.815 8.668 1.00 91.75 122 GLU A C 1
ATOM 929 O O . GLU A 1 122 ? -1.614 9.037 7.462 1.00 91.75 122 GLU A O 1
ATOM 934 N N . THR A 1 123 ? -2.437 7.926 9.220 1.00 94.75 123 THR A N 1
ATOM 935 C CA . THR A 1 123 ? -3.395 7.125 8.441 1.00 94.75 123 THR A CA 1
ATOM 936 C C . THR A 1 123 ? -4.415 7.996 7.709 1.00 94.75 123 THR A C 1
ATOM 938 O O . THR A 1 123 ? -4.791 7.687 6.581 1.00 94.75 123 THR A O 1
ATOM 941 N N . GLN A 1 124 ? -4.872 9.088 8.328 1.00 93.06 124 GLN A N 1
ATOM 942 C CA . GLN A 1 124 ? -5.803 10.019 7.685 1.00 93.06 124 GLN A CA 1
ATOM 943 C C . GLN A 1 124 ? -5.169 10.706 6.467 1.00 93.06 124 GLN A C 1
ATOM 945 O O . GLN A 1 124 ? -5.844 10.861 5.449 1.00 93.06 124 GLN A O 1
ATOM 950 N N . ALA A 1 125 ? -3.889 11.079 6.567 1.00 93.81 125 ALA A N 1
ATOM 951 C CA . ALA A 1 125 ? -3.132 11.757 5.514 1.00 93.81 125 ALA A CA 1
ATOM 952 C C . ALA A 1 125 ? -2.590 10.808 4.431 1.00 93.81 125 ALA A C 1
ATOM 954 O O . ALA A 1 125 ? -2.370 11.235 3.297 1.00 93.81 125 ALA A O 1
ATOM 955 N N . TYR A 1 126 ? -2.390 9.529 4.759 1.00 95.44 126 TYR A N 1
ATOM 956 C CA . TYR A 1 126 ? -1.768 8.536 3.880 1.00 95.44 126 TYR A CA 1
ATOM 957 C C . TYR A 1 126 ? -2.399 8.463 2.473 1.00 95.44 126 TYR A C 1
ATOM 959 O O . TYR A 1 126 ? -1.650 8.498 1.493 1.00 95.44 126 TYR A O 1
ATOM 967 N N . PRO A 1 127 ? -3.740 8.452 2.297 1.00 96.19 127 PRO A N 1
ATOM 968 C CA . PRO A 1 127 ? -4.328 8.471 0.960 1.00 96.19 127 PRO A CA 1
ATOM 969 C C . PRO A 1 127 ? -3.932 9.690 0.122 1.00 96.19 127 PRO A C 1
ATOM 971 O O . PRO A 1 127 ? -3.631 9.542 -1.059 1.00 96.19 127 PRO A O 1
ATOM 974 N N . ASP A 1 128 ? -3.896 10.886 0.716 1.00 94.38 128 ASP A N 1
ATOM 975 C CA . ASP A 1 128 ? -3.563 12.118 -0.010 1.00 94.38 128 ASP A CA 1
ATOM 976 C C . ASP A 1 128 ? -2.102 12.136 -0.454 1.00 94.38 128 ASP A C 1
ATOM 978 O O . ASP A 1 128 ? -1.796 12.573 -1.566 1.00 94.38 128 ASP A O 1
ATOM 982 N N . GLN A 1 129 ? -1.205 11.602 0.377 1.00 95.31 129 GLN A N 1
ATOM 983 C CA . GLN A 1 129 ? 0.202 11.434 0.023 1.00 95.31 129 GLN A CA 1
ATOM 984 C C . GLN A 1 129 ? 0.354 10.476 -1.166 1.00 95.31 129 GLN A C 1
ATOM 986 O O . GLN A 1 129 ? 0.979 10.821 -2.173 1.00 95.31 129 GLN A O 1
ATOM 991 N N . VAL A 1 130 ? -0.309 9.316 -1.109 1.00 97.31 130 VAL A N 1
ATOM 992 C CA . VAL A 1 130 ? -0.319 8.333 -2.201 1.00 97.31 130 VAL A CA 1
ATOM 993 C C . VAL A 1 130 ? -0.888 8.934 -3.487 1.00 97.31 130 VAL A C 1
ATOM 995 O O . VAL A 1 130 ? -0.279 8.789 -4.547 1.00 97.31 130 VAL A O 1
ATOM 998 N N . PHE A 1 131 ? -2.010 9.656 -3.425 1.00 94.88 131 PHE A N 1
ATOM 999 C CA . PHE A 1 131 ? -2.587 10.317 -4.599 1.00 94.88 131 PHE A CA 1
ATOM 1000 C C . PHE A 1 131 ? -1.682 11.425 -5.155 1.00 94.88 131 PHE A C 1
ATOM 1002 O O . PHE A 1 131 ? -1.590 11.590 -6.374 1.00 94.88 131 PHE A O 1
ATOM 1009 N N . GLY A 1 132 ? -0.978 12.165 -4.296 1.00 93.31 132 GLY A N 1
ATOM 1010 C CA . GLY A 1 132 ? 0.023 13.151 -4.706 1.00 93.31 132 GLY A CA 1
ATOM 1011 C C . GLY A 1 132 ? 1.191 12.517 -5.469 1.00 93.31 132 GLY A C 1
ATOM 1012 O O . GLY A 1 132 ? 1.586 13.000 -6.538 1.00 93.31 132 GLY A O 1
ATOM 1013 N N . HIS A 1 133 ? 1.696 11.386 -4.977 1.00 94.25 133 HIS A N 1
ATOM 1014 C CA . HIS A 1 133 ? 2.738 10.620 -5.656 1.00 94.25 133 HIS A CA 1
ATOM 1015 C C . HIS A 1 133 ? 2.242 10.001 -6.966 1.00 94.25 133 HIS A C 1
ATOM 1017 O O . HIS A 1 133 ? 2.922 10.125 -7.985 1.00 94.25 133 HIS A O 1
ATOM 1023 N N . ALA A 1 134 ? 1.040 9.422 -6.974 1.00 93.19 134 ALA A N 1
ATOM 1024 C CA . ALA A 1 134 ? 0.401 8.888 -8.174 1.00 93.19 134 ALA A CA 1
ATOM 1025 C C . ALA A 1 134 ? 0.279 9.963 -9.266 1.00 93.19 134 ALA A C 1
ATOM 1027 O O . ALA A 1 134 ? 0.644 9.736 -10.417 1.00 93.19 134 ALA A O 1
ATOM 1028 N N . ARG A 1 135 ? -0.153 11.176 -8.895 1.00 90.94 135 ARG A N 1
ATOM 1029 C CA . ARG A 1 135 ? -0.265 12.312 -9.819 1.00 90.94 135 ARG A CA 1
ATOM 1030 C C . ARG A 1 135 ? 1.085 12.715 -10.397 1.00 90.94 135 ARG A C 1
ATOM 1032 O O . ARG A 1 135 ? 1.177 12.982 -11.591 1.00 90.94 135 ARG A O 1
ATOM 1039 N N . THR A 1 136 ? 2.115 12.766 -9.554 1.00 90.12 136 THR A N 1
ATOM 1040 C CA . THR A 1 136 ? 3.481 13.108 -9.972 1.00 90.12 136 THR A CA 1
ATOM 1041 C C . THR A 1 136 ? 3.988 12.135 -11.035 1.00 90.12 136 THR A C 1
ATOM 1043 O O . THR A 1 136 ? 4.478 12.564 -12.077 1.00 90.12 136 THR A O 1
ATOM 1046 N N . HIS A 1 137 ? 3.808 10.832 -10.811 1.00 87.50 137 HIS A N 1
ATOM 1047 C CA . HIS A 1 137 ? 4.260 9.795 -11.745 1.00 87.50 137 HIS A CA 1
ATOM 1048 C C . HIS A 1 137 ? 3.382 9.668 -12.998 1.00 87.50 137 HIS A C 1
ATOM 1050 O O . HIS A 1 137 ? 3.859 9.205 -14.027 1.00 87.50 137 HIS A O 1
ATOM 1056 N N . ALA A 1 138 ? 2.142 10.160 -12.956 1.00 85.06 138 ALA A N 1
ATOM 1057 C CA . ALA A 1 138 ? 1.230 10.229 -14.099 1.00 85.06 138 ALA A CA 1
ATOM 1058 C C . ALA A 1 138 ? 1.357 11.530 -14.925 1.00 85.06 138 ALA A C 1
ATOM 1060 O O . ALA A 1 138 ? 0.420 11.938 -15.613 1.00 85.06 138 ALA A O 1
ATOM 1061 N N . GLY A 1 139 ? 2.486 12.242 -14.834 1.00 82.69 139 GLY A N 1
ATOM 1062 C CA . GLY A 1 139 ? 2.709 13.475 -15.602 1.00 82.69 139 GLY A CA 1
ATOM 1063 C C . GLY A 1 139 ? 1.820 14.649 -15.170 1.00 82.69 139 GLY A C 1
ATOM 1064 O O . GLY A 1 139 ? 1.508 15.524 -15.973 1.00 82.69 139 GLY A O 1
ATOM 1065 N N . GLY A 1 140 ? 1.385 14.671 -13.907 1.00 77.56 140 GLY A N 1
ATOM 1066 C CA . GLY A 1 140 ? 0.593 15.757 -13.327 1.00 77.56 140 GLY A CA 1
ATOM 1067 C C . GLY A 1 140 ? -0.924 15.562 -13.398 1.00 77.56 140 GLY A C 1
ATOM 1068 O O . GLY A 1 140 ? -1.654 16.337 -12.777 1.00 77.56 140 GLY A O 1
ATOM 1069 N N . ARG A 1 141 ? -1.424 14.520 -14.076 1.00 76.25 141 ARG A N 1
ATOM 1070 C CA . ARG A 1 141 ? -2.862 14.231 -14.186 1.00 76.25 141 ARG A CA 1
ATOM 1071 C C . ARG A 1 141 ? -3.188 12.858 -13.609 1.00 76.25 141 ARG A C 1
ATOM 1073 O O . ARG A 1 141 ? -2.668 11.855 -14.072 1.00 76.25 141 ARG A O 1
ATOM 1080 N N . LEU A 1 142 ? -4.093 12.806 -12.631 1.00 76.00 142 LEU A N 1
ATOM 1081 C CA . LEU A 1 142 ? -4.626 11.525 -12.160 1.00 76.00 142 LEU A CA 1
ATOM 1082 C C . LEU A 1 142 ? -5.608 10.945 -13.189 1.00 76.00 142 LEU A C 1
ATOM 1084 O O . LEU A 1 142 ? -6.409 11.705 -13.748 1.00 76.00 142 LEU A O 1
ATOM 1088 N N . PRO A 1 143 ? -5.601 9.619 -13.412 1.00 75.00 143 PRO A N 1
ATOM 1089 C CA . PRO A 1 143 ? -6.640 8.967 -14.197 1.00 75.00 143 PRO A CA 1
ATOM 1090 C C . PRO A 1 143 ? -8.006 9.164 -13.528 1.00 75.00 143 PRO A C 1
ATOM 1092 O O . PRO A 1 143 ? -8.100 9.289 -12.305 1.00 75.00 143 PRO A O 1
ATOM 1095 N N . ALA A 1 144 ? -9.079 9.167 -14.325 1.00 73.31 144 ALA A N 1
ATOM 1096 C CA . ALA A 1 144 ? -10.437 9.426 -13.836 1.00 73.31 144 ALA A CA 1
ATOM 1097 C C . ALA A 1 144 ? -10.843 8.494 -12.676 1.00 73.31 144 ALA A C 1
ATOM 1099 O O . ALA A 1 144 ? -11.454 8.945 -11.712 1.00 73.31 144 ALA A O 1
ATOM 1100 N N . SER A 1 145 ? -10.414 7.228 -12.724 1.00 71.44 145 SER A N 1
ATOM 1101 C CA . SER A 1 145 ? -10.649 6.218 -11.682 1.00 71.44 145 SER A CA 1
ATOM 1102 C C . SER A 1 145 ? -10.040 6.563 -10.315 1.00 71.44 145 SER A C 1
ATOM 1104 O O . SER A 1 145 ? -10.542 6.093 -9.296 1.00 71.44 145 SER A O 1
ATOM 1106 N N . LEU A 1 146 ? -8.986 7.386 -10.273 1.00 79.06 146 LEU A N 1
ATOM 1107 C CA . LEU A 1 146 ? -8.363 7.875 -9.037 1.00 79.06 146 LEU A CA 1
ATOM 1108 C C . LEU A 1 146 ? -8.735 9.318 -8.710 1.00 79.06 146 LEU A C 1
ATOM 1110 O O . LEU A 1 146 ? -8.709 9.698 -7.542 1.00 79.06 146 LEU A O 1
ATOM 1114 N N . ALA A 1 147 ? -9.099 10.121 -9.711 1.00 77.00 147 ALA A N 1
ATOM 1115 C CA . ALA A 1 147 ? -9.513 11.502 -9.506 1.00 77.00 147 ALA A CA 1
ATOM 1116 C C . ALA A 1 147 ? -10.734 11.592 -8.577 1.00 77.00 147 ALA A C 1
ATOM 1118 O O . ALA A 1 147 ? -10.718 12.395 -7.649 1.00 77.00 147 ALA A O 1
ATOM 1119 N N . SER A 1 148 ? -11.741 10.730 -8.756 1.00 73.69 148 SER A N 1
ATOM 1120 C CA . SER A 1 148 ? -12.902 10.677 -7.855 1.00 73.69 148 SER A CA 1
ATOM 1121 C C . SER A 1 148 ? -12.501 10.336 -6.416 1.00 73.69 148 SER A C 1
ATOM 1123 O O . SER A 1 148 ? -12.892 11.043 -5.494 1.00 73.69 148 SER A O 1
ATOM 1125 N N . ALA A 1 149 ? -11.637 9.334 -6.221 1.00 77.56 149 ALA A N 1
ATOM 1126 C CA . ALA A 1 149 ? -11.163 8.938 -4.892 1.00 77.56 149 ALA A CA 1
ATOM 1127 C C . ALA A 1 149 ? -10.319 10.026 -4.195 1.00 77.56 149 ALA A C 1
ATOM 1129 O O . ALA A 1 149 ? -10.328 10.135 -2.969 1.00 77.56 149 ALA A O 1
ATOM 1130 N N . ALA A 1 150 ? -9.599 10.843 -4.969 1.00 72.94 150 ALA A N 1
ATOM 1131 C CA . ALA A 1 150 ? -8.831 11.973 -4.455 1.00 72.94 150 ALA A CA 1
ATOM 1132 C C . ALA A 1 150 ? -9.707 13.175 -4.056 1.00 72.94 150 ALA A C 1
ATOM 1134 O O . ALA A 1 150 ? -9.248 14.007 -3.282 1.00 72.94 150 ALA A O 1
ATOM 1135 N N . LEU A 1 151 ? -10.936 13.274 -4.577 1.00 67.31 151 LEU A N 1
ATOM 1136 C CA . LEU A 1 151 ? -11.892 14.351 -4.275 1.00 67.31 151 LEU A CA 1
ATOM 1137 C C . LEU A 1 151 ? -12.849 14.008 -3.121 1.00 67.31 151 LEU A C 1
ATOM 1139 O O . LEU A 1 151 ? -13.436 14.903 -2.521 1.00 67.31 151 LEU A O 1
ATOM 1143 N N . GLU A 1 152 ? -12.998 12.726 -2.776 1.00 66.25 152 GLU A N 1
ATOM 1144 C CA . GLU A 1 152 ? -13.843 12.262 -1.662 1.00 66.25 152 GLU A CA 1
ATOM 1145 C C . GLU A 1 152 ? -13.411 12.807 -0.280 1.00 66.25 152 GLU A C 1
ATOM 1147 O O . GLU A 1 152 ? -14.169 12.711 0.684 1.00 66.25 152 GLU A O 1
ATOM 1152 N N . SER A 1 153 ? -12.223 13.409 -0.170 1.00 53.91 153 SER A N 1
ATOM 1153 C CA . SER A 1 153 ? -11.689 14.040 1.045 1.00 53.91 153 SER A CA 1
ATOM 1154 C C . SER A 1 153 ? -12.418 15.312 1.490 1.00 53.91 153 SER A C 1
ATOM 1156 O O . SER A 1 153 ? -12.377 15.617 2.680 1.00 53.91 153 SER A O 1
ATOM 1158 N N . ASP A 1 154 ? -13.116 16.018 0.596 1.00 41.38 154 ASP A N 1
ATOM 1159 C CA . ASP A 1 154 ? -13.725 17.324 0.914 1.00 41.38 154 ASP A CA 1
ATOM 1160 C C . ASP A 1 154 ? -15.167 17.243 1.461 1.00 41.38 154 ASP A C 1
ATOM 1162 O O . ASP A 1 154 ? -15.724 18.254 1.884 1.00 41.38 154 ASP A O 1
ATOM 1166 N N . MET A 1 155 ? -15.786 16.054 1.521 1.00 39.47 155 MET A N 1
ATOM 1167 C CA . MET A 1 155 ? -17.170 15.873 2.016 1.00 39.47 155 MET A CA 1
ATOM 1168 C C . MET A 1 155 ? -17.284 14.962 3.252 1.00 39.47 155 MET A C 1
ATOM 1170 O O . MET A 1 155 ? -18.276 14.259 3.442 1.00 39.47 155 MET A O 1
ATOM 1174 N N . GLY A 1 156 ? -16.265 14.953 4.114 1.00 36.03 156 GLY A N 1
ATOM 1175 C CA . GLY A 1 156 ? -16.213 14.123 5.326 1.00 36.03 156 GLY A CA 1
ATOM 1176 C C . GLY A 1 156 ? -16.895 14.698 6.576 1.00 36.03 156 GLY A C 1
ATOM 1177 O O . GLY A 1 156 ? -16.666 14.183 7.667 1.00 36.03 156 GLY A O 1
ATOM 1178 N N . GLY A 1 157 ? -17.701 15.756 6.450 1.00 33.72 157 GLY A N 1
ATOM 1179 C CA . GLY A 1 157 ? -18.562 16.269 7.516 1.00 33.72 157 GLY A CA 1
ATOM 1180 C C . GLY A 1 157 ? -20.027 16.000 7.183 1.00 33.72 157 GLY A C 1
ATOM 1181 O O . GLY A 1 157 ? -20.550 16.587 6.245 1.00 33.72 157 GLY A O 1
ATOM 1182 N N . SER A 1 158 ? -20.673 15.131 7.959 1.00 38.94 158 SER A N 1
ATOM 1183 C CA . SER A 1 158 ? -22.122 14.874 7.943 1.00 38.94 158 SER A CA 1
ATOM 1184 C C . SER A 1 158 ? -22.687 14.214 6.679 1.00 38.94 158 SER A C 1
ATOM 1186 O O . SER A 1 158 ? -23.178 14.865 5.761 1.00 38.94 158 SER A O 1
ATOM 1188 N N . ARG A 1 159 ? -22.772 12.879 6.698 1.00 40.31 159 ARG A N 1
ATOM 1189 C CA . ARG A 1 159 ? -23.919 12.205 6.074 1.00 40.31 159 ARG A CA 1
ATOM 1190 C C . ARG A 1 159 ? -24.940 11.957 7.169 1.00 40.31 159 ARG A C 1
ATOM 1192 O O . ARG A 1 159 ? -24.864 10.966 7.892 1.00 40.31 159 ARG A O 1
ATOM 1199 N N . ASP A 1 160 ? -25.823 12.935 7.314 1.00 34.56 160 ASP A N 1
ATOM 1200 C CA . ASP A 1 160 ? -26.995 12.845 8.160 1.00 34.56 160 ASP A CA 1
ATOM 1201 C C . ASP A 1 160 ? -27.853 11.634 7.793 1.00 34.56 160 ASP A C 1
ATOM 1203 O O . ASP A 1 160 ? -28.123 11.315 6.633 1.00 34.56 160 ASP A O 1
ATOM 1207 N N . LEU A 1 161 ? -28.278 10.992 8.871 1.00 42.97 161 LEU A N 1
ATOM 1208 C CA . LEU A 1 161 ? -29.471 10.186 9.029 1.00 42.97 161 LEU A CA 1
ATOM 1209 C C . LEU A 1 161 ? -30.682 10.854 8.354 1.00 42.97 161 LEU A C 1
ATOM 1211 O O . LEU A 1 161 ? -31.004 11.979 8.709 1.00 42.97 161 LEU A O 1
ATOM 1215 N N . LEU A 1 162 ? -31.370 10.145 7.452 1.00 33.22 162 LEU A N 1
ATOM 1216 C CA . LEU A 1 162 ? -32.824 10.183 7.172 1.00 33.22 162 LEU A CA 1
ATOM 1217 C C . LEU A 1 162 ? -33.075 9.290 5.928 1.00 33.22 162 LEU A C 1
ATOM 1219 O O . LEU A 1 162 ? -32.482 9.527 4.886 1.00 33.22 162 LEU A O 1
ATOM 1223 N N . GLY A 1 163 ? -33.913 8.253 5.914 1.00 26.44 163 GLY A N 1
ATOM 1224 C CA . GLY A 1 163 ? -34.823 7.725 6.920 1.00 26.44 163 GLY A CA 1
ATOM 1225 C C . GLY A 1 163 ? -35.550 6.460 6.423 1.00 26.44 163 GLY A C 1
ATOM 1226 O O . GLY A 1 163 ? -35.559 6.179 5.230 1.00 26.44 163 GLY A O 1
ATOM 1227 N N . SER A 1 164 ? -36.223 5.799 7.379 1.00 30.06 164 SER A N 1
ATOM 1228 C CA . SER A 1 164 ? -37.425 4.946 7.234 1.00 30.06 164 SER A CA 1
ATOM 1229 C C . SER A 1 164 ? -37.246 3.595 6.503 1.00 30.06 164 SER A C 1
ATOM 1231 O O . SER A 1 164 ? -36.800 3.559 5.370 1.00 30.06 164 SER A O 1
ATOM 1233 N N . SER A 1 165 ? -37.626 2.417 7.013 1.00 32.44 165 SER A N 1
ATOM 1234 C CA . SER A 1 165 ? -38.716 2.049 7.935 1.00 32.44 165 SER A CA 1
ATOM 1235 C C . SER A 1 165 ? -38.613 0.562 8.351 1.00 32.44 165 SER A C 1
ATOM 1237 O O . SER A 1 165 ? -38.119 -0.252 7.578 1.00 32.44 165 SER A O 1
ATOM 1239 N N . GLY A 1 166 ? -39.154 0.230 9.537 1.00 26.91 166 GLY A N 1
ATOM 1240 C CA . GLY A 1 166 ? -39.511 -1.127 10.010 1.00 26.91 166 GLY A CA 1
ATOM 1241 C C . GLY A 1 166 ? -38.352 -1.904 10.655 1.00 26.91 166 GLY A C 1
ATOM 1242 O O . GLY A 1 166 ? -37.447 -2.333 9.964 1.00 26.91 166 GLY A O 1
ATOM 1243 N N . GLY A 1 167 ? -38.241 -2.122 11.967 1.00 25.20 167 GLY A N 1
ATOM 1244 C CA . GLY A 1 167 ? -39.262 -2.312 12.991 1.00 25.20 167 GLY A CA 1
ATOM 1245 C C . GLY A 1 167 ? -39.653 -3.785 13.060 1.00 25.20 167 GLY A C 1
ATOM 1246 O O . GLY A 1 167 ? -40.585 -4.134 12.359 1.00 25.20 167 GLY A O 1
ATOM 1247 N N . LEU A 1 168 ? -38.954 -4.598 13.871 1.00 30.16 168 LEU A N 1
ATOM 1248 C CA . LEU A 1 168 ? -39.480 -5.744 14.637 1.00 30.16 168 LEU A CA 1
ATOM 1249 C C . LEU A 1 168 ? -38.508 -6.098 15.782 1.00 30.16 168 LEU A C 1
ATOM 1251 O O . LEU A 1 168 ? -37.289 -6.006 15.652 1.00 30.16 168 LEU A O 1
ATOM 1255 N N . GLU A 1 169 ? -39.101 -6.449 16.914 1.00 26.70 169 GLU A N 1
ATOM 1256 C CA . GLU A 1 169 ? -38.531 -6.580 18.250 1.00 26.70 169 GLU A CA 1
ATOM 1257 C C . GLU A 1 169 ? -37.848 -7.938 18.514 1.00 26.70 169 GLU A C 1
ATOM 1259 O O . GLU A 1 169 ? -38.217 -8.956 17.938 1.00 26.70 169 GLU A O 1
ATOM 1264 N N . GLY A 1 170 ? -36.934 -7.949 19.496 1.00 26.50 170 GLY A N 1
ATOM 1265 C CA . GLY A 1 170 ? -36.825 -9.020 20.495 1.00 26.50 170 GLY A CA 1
ATOM 1266 C C . GLY A 1 170 ? -35.964 -10.251 20.181 1.00 26.50 170 GLY A C 1
ATOM 1267 O O . GLY A 1 170 ? -36.451 -11.216 19.610 1.00 26.50 170 GLY A O 1
ATOM 1268 N N . PHE A 1 171 ? -34.747 -10.310 20.743 1.00 24.77 171 PHE A N 1
ATOM 1269 C CA . PHE A 1 171 ? -34.276 -11.531 21.417 1.00 24.77 171 PHE A CA 1
ATOM 1270 C C . PHE A 1 171 ? -33.143 -11.238 22.413 1.00 24.77 171 PHE A C 1
ATOM 1272 O O . PHE A 1 171 ? -32.169 -10.554 22.106 1.00 24.77 171 PHE A O 1
ATOM 1279 N N . SER A 1 172 ? -33.307 -11.765 23.623 1.00 26.25 172 SER A N 1
ATOM 1280 C CA . SER A 1 172 ? -32.358 -11.751 24.736 1.00 26.25 172 SER A CA 1
ATOM 1281 C C . SER A 1 172 ? -31.647 -13.106 24.802 1.00 26.25 172 SER A C 1
ATOM 1283 O O . SER A 1 172 ? -32.308 -14.132 24.658 1.00 26.25 172 SER A O 1
ATOM 1285 N N . GLY A 1 173 ? -30.338 -13.119 25.085 1.00 22.14 173 GLY A N 1
ATOM 1286 C CA . GLY A 1 173 ? -29.659 -14.291 25.655 1.00 22.14 173 GLY A CA 1
ATOM 1287 C C . GLY A 1 173 ? -28.408 -14.806 24.929 1.00 22.14 173 GLY A C 1
ATOM 1288 O O . GLY A 1 173 ? -28.503 -15.452 23.900 1.00 22.14 173 GLY A O 1
ATOM 1289 N N . SER A 1 174 ? -27.254 -14.580 25.571 1.00 25.09 174 SER A N 1
ATOM 1290 C CA . SER A 1 174 ? -26.252 -15.587 25.979 1.00 25.09 174 SER A CA 1
ATOM 1291 C C . SER A 1 174 ? -25.631 -16.583 24.969 1.00 25.09 174 SER A C 1
ATOM 1293 O O . SER A 1 174 ? -26.305 -17.421 24.388 1.00 25.09 174 SER A O 1
ATOM 1295 N N . SER A 1 175 ? -24.288 -16.622 25.023 1.00 23.91 175 SER A N 1
ATOM 1296 C CA . SER A 1 175 ? -23.391 -17.783 24.833 1.00 23.91 175 SER A CA 1
ATOM 1297 C C . SER A 1 175 ? -22.981 -18.229 23.420 1.00 23.91 175 SER A C 1
ATOM 1299 O O . SER A 1 175 ? -23.715 -18.895 22.709 1.00 23.91 175 SER A O 1
ATOM 1301 N N . GLY A 1 176 ? -21.705 -17.948 23.113 1.00 24.41 176 GLY A N 1
ATOM 1302 C CA . GLY A 1 176 ? -20.721 -18.896 22.567 1.00 24.41 176 GLY A CA 1
ATOM 1303 C C . GLY A 1 176 ? -21.008 -19.584 21.229 1.00 24.41 176 GLY A C 1
ATOM 1304 O O . GLY A 1 176 ? -21.726 -20.574 21.183 1.00 24.41 176 GLY A O 1
ATOM 1305 N N . ILE A 1 177 ? -20.292 -19.177 20.173 1.00 27.20 177 ILE A N 1
ATOM 1306 C CA . ILE A 1 177 ? -20.104 -19.994 18.962 1.00 27.20 177 ILE A CA 1
ATOM 1307 C C . ILE A 1 177 ? -18.599 -20.293 18.794 1.00 27.20 177 ILE A C 1
ATOM 1309 O O . ILE A 1 177 ? -17.798 -19.356 18.836 1.00 27.20 177 ILE A O 1
ATOM 1313 N N . PRO A 1 178 ? -18.189 -21.567 18.627 1.00 24.28 178 PRO A N 1
ATOM 1314 C CA . PRO A 1 178 ? -16.788 -21.961 18.485 1.00 24.28 178 PRO A CA 1
ATOM 1315 C C . PRO A 1 178 ? -16.209 -21.650 17.095 1.00 24.28 178 PRO A C 1
ATOM 1317 O O . PRO A 1 178 ? -16.873 -21.781 16.067 1.00 24.28 178 PRO A O 1
ATOM 1320 N N . SER A 1 179 ? -14.917 -21.315 17.071 1.00 24.83 179 SER A N 1
ATOM 1321 C CA . SER A 1 179 ? -14.090 -21.135 15.873 1.00 24.83 179 SER A CA 1
ATOM 1322 C C . SER A 1 179 ? -13.894 -22.452 15.116 1.00 24.83 179 SER A C 1
ATOM 1324 O O . SER A 1 179 ? -12.909 -23.144 15.343 1.00 24.83 179 SER A O 1
ATOM 1326 N N . SER A 1 180 ? -14.819 -22.835 14.231 1.00 25.58 180 SER A N 1
ATOM 1327 C CA . SER A 1 180 ? -14.567 -23.906 13.247 1.00 25.58 180 SER A CA 1
ATOM 1328 C C . SER A 1 180 ? -15.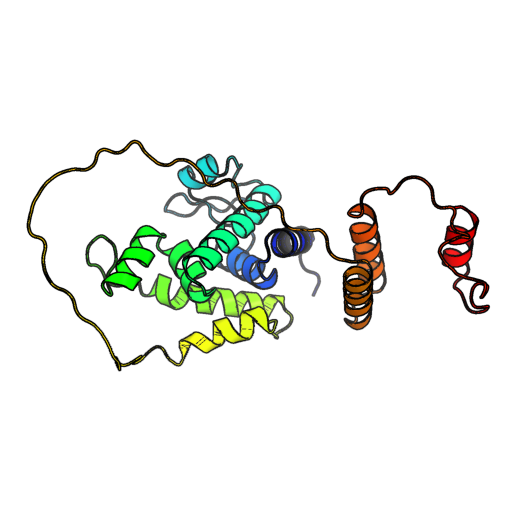573 -23.962 12.089 1.00 25.58 180 SER A C 1
ATOM 1330 O O . SER A 1 180 ? -16.009 -25.043 11.739 1.00 25.58 180 SER A O 1
ATOM 1332 N N . LEU A 1 181 ? -15.938 -22.844 11.445 1.00 26.59 181 LEU A N 1
ATOM 1333 C CA . LEU A 1 181 ? -16.649 -22.878 10.150 1.00 26.59 181 LEU A CA 1
ATOM 1334 C C . LEU A 1 181 ? -16.318 -21.641 9.294 1.00 26.59 181 LEU A C 1
ATOM 1336 O O . LEU A 1 181 ? -17.092 -20.692 9.223 1.00 26.59 181 LEU A O 1
ATOM 1340 N N . ILE A 1 182 ? -15.171 -21.656 8.612 1.00 26.98 182 ILE A N 1
ATOM 1341 C CA . ILE A 1 182 ? -14.964 -20.863 7.390 1.00 26.98 182 ILE A CA 1
ATOM 1342 C C . ILE A 1 182 ? -14.718 -21.875 6.275 1.00 26.98 182 ILE A C 1
ATOM 1344 O O . ILE A 1 182 ? -13.602 -22.333 6.049 1.00 26.98 182 ILE A O 1
ATOM 1348 N N . SER A 1 183 ? -15.807 -22.275 5.624 1.00 23.47 183 SER A N 1
ATOM 1349 C CA . SER A 1 183 ? -15.743 -22.859 4.290 1.00 23.47 183 SER A CA 1
ATOM 1350 C C . SER A 1 183 ? -15.553 -21.706 3.309 1.00 23.47 183 SER A C 1
ATOM 1352 O O . SER A 1 183 ? -16.312 -20.738 3.330 1.00 23.47 183 SER A O 1
ATOM 1354 N N . THR A 1 184 ? -14.537 -21.791 2.459 1.00 27.62 184 THR A N 1
ATOM 1355 C CA . THR A 1 184 ? -14.314 -20.858 1.351 1.00 27.62 184 THR A CA 1
ATOM 1356 C C . THR A 1 184 ? -15.492 -20.901 0.368 1.00 27.62 184 THR A C 1
ATOM 1358 O O . THR A 1 184 ? -15.907 -21.994 -0.029 1.00 27.62 184 THR A O 1
ATOM 1361 N N . PRO A 1 185 ? -16.033 -19.756 -0.090 1.00 27.27 185 PRO A N 1
ATOM 1362 C CA . PRO A 1 185 ? -16.875 -19.738 -1.274 1.00 27.27 185 PRO A CA 1
ATOM 1363 C C . PRO A 1 185 ? -15.983 -19.857 -2.514 1.00 27.27 185 PRO A C 1
ATOM 1365 O O . PRO A 1 185 ? -15.047 -19.081 -2.708 1.00 27.27 185 PRO A O 1
ATOM 1368 N N . ARG A 1 186 ? -16.288 -20.832 -3.371 1.00 26.17 186 ARG A N 1
ATOM 1369 C CA . ARG A 1 186 ? -15.779 -20.917 -4.744 1.00 26.17 186 ARG A CA 1
ATOM 1370 C C . ARG A 1 186 ? -16.358 -19.722 -5.523 1.00 26.17 186 ARG A C 1
ATOM 1372 O O . ARG A 1 186 ? -17.575 -19.616 -5.642 1.00 26.17 186 ARG A O 1
ATOM 1379 N N . GLY A 1 187 ? -15.503 -18.798 -5.967 1.00 27.58 187 GLY A N 1
ATOM 1380 C CA . GLY A 1 187 ? -15.908 -17.597 -6.714 1.00 27.58 187 GLY A CA 1
ATOM 1381 C C . GLY A 1 187 ? -16.490 -17.919 -8.101 1.00 27.58 187 GLY A C 1
ATOM 1382 O O . GLY A 1 187 ? -16.254 -19.016 -8.616 1.00 27.58 187 GLY A O 1
ATOM 1383 N N . PRO A 1 188 ? -17.260 -16.999 -8.711 1.00 27.52 188 PRO A N 1
ATOM 1384 C CA . PRO A 1 188 ? -17.874 -17.224 -10.014 1.00 27.52 188 PRO A CA 1
ATOM 1385 C C . PRO A 1 188 ? -16.810 -17.242 -11.121 1.00 27.52 188 PRO A C 1
ATOM 1387 O O . PRO A 1 188 ? -15.875 -16.443 -11.113 1.00 27.52 188 PRO A O 1
ATOM 1390 N N . HIS A 1 189 ? -16.972 -18.146 -12.090 1.00 29.27 189 HIS A N 1
ATOM 1391 C CA . HIS A 1 189 ? -16.251 -18.096 -13.361 1.00 29.27 189 HIS A CA 1
ATOM 1392 C C . HIS A 1 189 ? -16.587 -16.774 -14.065 1.00 29.27 189 HIS A C 1
ATOM 1394 O O . HIS A 1 189 ? -17.739 -16.545 -14.431 1.00 29.27 189 HIS A O 1
ATOM 1400 N N . VAL A 1 190 ? -15.593 -15.904 -14.243 1.00 36.19 190 VAL A N 1
ATOM 1401 C CA . VAL A 1 190 ? -15.719 -14.711 -15.089 1.00 36.19 190 VAL A CA 1
ATOM 1402 C C . VAL A 1 190 ? -15.662 -15.176 -16.545 1.00 36.19 190 VAL A C 1
ATOM 1404 O O . VAL A 1 190 ? -14.726 -15.875 -16.933 1.00 36.19 190 VAL A O 1
ATOM 1407 N N . ALA A 1 191 ? -16.692 -14.854 -17.327 1.00 32.53 191 ALA A N 1
ATOM 1408 C CA . ALA A 1 191 ? -16.723 -15.125 -18.761 1.00 32.53 191 ALA A CA 1
ATOM 1409 C C . ALA A 1 191 ? -15.691 -14.247 -19.493 1.00 32.53 191 ALA A C 1
ATOM 1411 O O . ALA A 1 191 ? -15.502 -13.087 -19.131 1.00 32.53 191 ALA A O 1
ATOM 1412 N N . MET A 1 192 ? -15.026 -14.814 -20.503 1.00 35.34 192 MET A N 1
ATOM 1413 C CA . MET A 1 192 ? -14.088 -14.093 -21.373 1.00 35.34 192 MET A CA 1
ATOM 1414 C C . MET A 1 192 ? -14.833 -13.032 -22.205 1.00 35.34 192 MET A C 1
ATOM 1416 O O . MET A 1 192 ? -15.983 -13.287 -22.579 1.00 35.34 192 MET A O 1
ATOM 1420 N N . PRO A 1 193 ? -14.209 -11.876 -22.500 1.00 38.72 193 PRO A N 1
ATOM 1421 C CA . PRO A 1 193 ? -14.822 -10.832 -23.314 1.00 38.72 193 PRO A CA 1
ATOM 1422 C C . PRO A 1 193 ? -15.115 -11.320 -24.738 1.00 38.72 193 PRO A C 1
ATOM 1424 O O . PRO A 1 193 ? -14.485 -12.241 -25.258 1.00 38.72 193 PRO A O 1
ATOM 1427 N N . SER A 1 194 ? -16.117 -10.706 -25.355 1.00 45.94 194 SER A N 1
ATOM 1428 C CA . SER A 1 194 ? -16.489 -10.942 -26.749 1.00 45.94 194 SER A CA 1
ATOM 1429 C C . SER A 1 194 ? -15.503 -10.274 -27.718 1.00 45.94 194 SER A C 1
ATOM 1431 O O . SER A 1 194 ? -14.835 -9.302 -27.373 1.00 45.94 194 SER A O 1
ATOM 1433 N N . THR A 1 195 ? -15.455 -10.739 -28.970 1.00 46.75 195 THR A N 1
ATOM 1434 C CA . THR A 1 195 ? -14.560 -10.210 -30.022 1.00 46.75 195 THR A CA 1
ATOM 1435 C C . THR A 1 195 ? -14.727 -8.708 -30.285 1.00 46.75 195 THR A C 1
ATOM 1437 O O . THR A 1 195 ? -13.791 -8.050 -30.728 1.00 46.75 195 THR A O 1
ATOM 1440 N N . GLN A 1 196 ? -15.902 -8.138 -29.994 1.00 43.03 196 GLN A N 1
ATOM 1441 C CA . GLN A 1 196 ? -16.140 -6.699 -30.124 1.00 43.03 196 GLN A CA 1
ATOM 1442 C C . GLN A 1 196 ? -15.492 -5.901 -28.982 1.00 43.03 196 GLN A C 1
ATOM 1444 O O . GLN A 1 196 ? -14.920 -4.842 -29.220 1.00 43.03 196 GLN A O 1
ATOM 1449 N N . GLU A 1 197 ? -15.518 -6.427 -27.755 1.00 46.56 197 GLU A N 1
ATOM 1450 C CA . GLU A 1 197 ? -14.864 -5.802 -26.597 1.00 46.56 197 GLU A CA 1
ATOM 1451 C C . GLU A 1 197 ? -13.333 -5.848 -26.726 1.00 46.56 197 GLU A C 1
ATOM 1453 O O . GLU A 1 197 ? -12.646 -4.913 -26.312 1.00 46.56 197 GLU A O 1
ATOM 1458 N N . GLU A 1 198 ? -12.795 -6.897 -27.357 1.00 49.12 198 GLU A N 1
ATOM 1459 C CA . GLU A 1 198 ? -11.374 -6.993 -27.716 1.00 49.12 198 GLU A CA 1
ATOM 1460 C C . GLU A 1 198 ? -10.976 -5.930 -28.752 1.00 49.12 198 GLU A C 1
ATOM 1462 O O . GLU A 1 198 ? -9.947 -5.265 -28.600 1.00 49.12 198 GLU A O 1
ATOM 1467 N N . HIS A 1 199 ? -11.812 -5.716 -29.772 1.00 42.19 199 HIS A N 1
ATOM 1468 C CA . HIS A 1 199 ? -11.586 -4.699 -30.799 1.00 42.19 199 HIS A CA 1
ATOM 1469 C C . HIS A 1 199 ? -11.655 -3.272 -30.226 1.00 42.19 199 HIS A C 1
ATOM 1471 O O . HIS A 1 199 ? -10.795 -2.438 -30.520 1.00 42.19 199 HIS A O 1
ATOM 1477 N N . ASP A 1 200 ? -12.612 -3.000 -29.337 1.00 49.56 200 ASP A N 1
ATOM 1478 C CA . ASP A 1 200 ? -12.758 -1.694 -28.685 1.00 49.56 200 ASP A CA 1
ATOM 1479 C C . ASP A 1 200 ? -11.596 -1.407 -27.710 1.00 49.56 200 ASP A C 1
ATOM 1481 O O . ASP A 1 200 ? -11.112 -0.272 -27.625 1.00 49.56 200 ASP A O 1
ATOM 1485 N N . MET A 1 201 ? -11.073 -2.437 -27.028 1.00 50.31 201 MET A N 1
ATOM 1486 C CA . MET A 1 201 ? -9.846 -2.322 -26.227 1.00 50.31 201 MET A CA 1
ATOM 1487 C C . MET A 1 201 ? -8.624 -2.001 -27.087 1.00 50.31 201 MET A C 1
ATOM 1489 O O . MET A 1 201 ? -7.869 -1.088 -26.749 1.00 50.31 201 MET A O 1
ATOM 1493 N N . MET A 1 202 ? -8.435 -2.720 -28.196 1.00 45.19 202 MET A N 1
ATOM 1494 C CA . MET A 1 202 ? -7.321 -2.499 -29.126 1.00 45.19 202 MET A CA 1
ATOM 1495 C C . MET A 1 202 ? -7.367 -1.079 -29.708 1.00 45.19 202 MET A C 1
ATOM 1497 O O . MET A 1 202 ? -6.362 -0.365 -29.706 1.00 45.19 202 MET A O 1
ATOM 1501 N N . SER A 1 203 ? -8.556 -0.617 -30.104 1.00 41.69 203 SER A N 1
ATOM 1502 C CA . SER A 1 203 ? -8.747 0.717 -30.676 1.00 41.69 203 SER A CA 1
ATOM 1503 C C . SER A 1 203 ? -8.549 1.848 -29.649 1.00 41.69 203 SER A C 1
ATOM 1505 O O . SER A 1 203 ? -8.105 2.937 -30.015 1.00 41.69 203 SER A O 1
ATOM 1507 N N . SER A 1 204 ? -8.805 1.602 -28.355 1.00 46.25 204 SER A N 1
ATOM 1508 C CA . SER A 1 204 ? -8.543 2.566 -27.272 1.00 46.25 204 SER A CA 1
ATOM 1509 C C . SER A 1 204 ? -7.054 2.718 -26.921 1.00 46.25 204 SER A C 1
ATOM 1511 O O . SER A 1 204 ? -6.697 3.701 -26.261 1.00 46.25 204 SER A O 1
ATOM 1513 N N . ILE A 1 205 ? -6.198 1.758 -27.275 1.00 46.88 205 ILE A N 1
ATOM 1514 C CA . ILE A 1 205 ? -4.755 1.814 -26.990 1.00 46.88 205 ILE A CA 1
ATOM 1515 C C . ILE A 1 205 ? -4.050 2.689 -28.032 1.00 46.88 205 ILE A C 1
ATOM 1517 O O . ILE A 1 205 ? -3.258 3.555 -27.654 1.00 46.88 205 ILE A O 1
ATOM 1521 N N . ALA A 1 206 ? -4.427 2.555 -29.307 1.00 43.53 206 ALA A N 1
ATOM 1522 C CA . ALA A 1 206 ? -3.874 3.343 -30.411 1.00 43.53 206 ALA A CA 1
ATOM 1523 C C . ALA A 1 206 ? -4.157 4.855 -30.295 1.00 43.53 206 ALA A C 1
ATOM 1525 O O . ALA A 1 206 ? -3.398 5.693 -30.775 1.00 43.53 206 ALA A O 1
ATOM 1526 N N . SER A 1 207 ? -5.221 5.250 -29.586 1.00 39.66 207 SER A N 1
ATOM 1527 C CA . SER A 1 207 ? -5.597 6.661 -29.430 1.00 39.66 207 SER A CA 1
ATOM 1528 C C . SER A 1 207 ? -4.847 7.407 -28.312 1.00 39.66 207 SER A C 1
ATOM 1530 O O . SER A 1 207 ? -5.153 8.572 -28.052 1.00 39.66 207 SER A O 1
ATOM 1532 N N . ARG A 1 208 ? -3.923 6.756 -27.585 1.00 53.31 208 ARG A N 1
ATOM 1533 C CA . ARG A 1 208 ? -3.311 7.306 -26.354 1.00 53.31 208 ARG A CA 1
ATOM 1534 C C . ARG A 1 208 ? -1.941 7.964 -26.536 1.00 53.31 208 ARG A C 1
ATOM 1536 O O . ARG A 1 208 ? -1.387 8.451 -25.554 1.00 53.31 208 ARG A O 1
ATOM 1543 N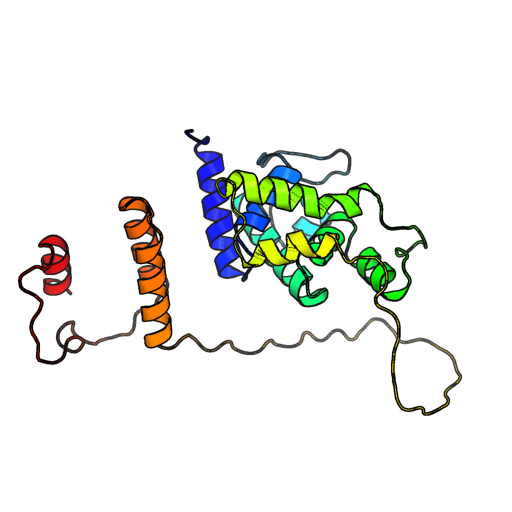 N . GLY A 1 209 ? -1.425 8.051 -27.763 1.00 36.97 209 GLY A N 1
ATOM 1544 C CA . GLY A 1 209 ? -0.196 8.800 -28.058 1.00 36.97 209 GLY A CA 1
ATOM 1545 C C . GLY A 1 209 ? 1.051 8.239 -27.368 1.00 36.97 209 GLY A C 1
ATOM 1546 O O . GLY A 1 209 ? 1.929 9.004 -26.966 1.00 36.97 209 GLY A O 1
ATOM 1547 N N . TYR A 1 210 ? 1.118 6.916 -27.192 1.00 44.88 210 TYR A N 1
ATOM 1548 C CA . TYR A 1 210 ? 2.337 6.251 -26.739 1.00 44.88 210 TYR A CA 1
ATOM 1549 C C . TYR A 1 210 ? 3.418 6.317 -27.824 1.00 44.88 210 TYR A C 1
ATOM 1551 O O . TYR A 1 210 ? 3.124 6.470 -29.009 1.00 44.88 210 TYR A O 1
ATOM 1559 N N . ALA A 1 211 ? 4.685 6.224 -27.415 1.00 39.72 211 ALA A N 1
ATOM 1560 C CA . ALA A 1 211 ? 5.771 6.078 -28.374 1.00 39.72 211 ALA A CA 1
ATOM 1561 C C . ALA A 1 211 ? 5.555 4.780 -29.193 1.00 39.72 211 ALA A C 1
ATOM 1563 O O . ALA A 1 211 ? 5.125 3.778 -28.609 1.00 39.72 211 ALA A O 1
ATOM 1564 N N . PRO A 1 212 ? 5.813 4.772 -30.517 1.00 43.12 212 PRO A N 1
ATOM 1565 C CA . PRO A 1 212 ? 5.426 3.665 -31.402 1.00 43.12 212 PRO A CA 1
ATOM 1566 C C . PRO A 1 212 ? 5.976 2.293 -30.988 1.00 43.12 212 PRO A C 1
ATOM 1568 O O . PRO A 1 212 ? 5.353 1.264 -31.226 1.00 43.12 212 PRO A O 1
ATOM 1571 N N . ASP A 1 213 ? 7.137 2.265 -30.341 1.00 42.84 213 ASP A N 1
ATOM 1572 C CA . ASP A 1 213 ? 7.775 1.062 -29.809 1.00 42.84 213 ASP A CA 1
ATOM 1573 C C . ASP A 1 213 ? 7.032 0.485 -28.595 1.00 42.84 213 ASP A C 1
ATOM 1575 O O . ASP A 1 213 ? 6.880 -0.731 -28.484 1.00 42.84 213 ASP A O 1
ATOM 1579 N N . VAL A 1 214 ? 6.500 1.349 -27.728 1.00 42.75 214 VAL A N 1
ATOM 1580 C CA . VAL A 1 214 ? 5.677 0.961 -26.573 1.00 42.75 214 VAL A CA 1
ATOM 1581 C C . VAL A 1 214 ? 4.319 0.437 -27.033 1.00 42.75 214 VAL A C 1
ATOM 1583 O O . VAL A 1 214 ? 3.842 -0.572 -26.516 1.00 42.75 214 VAL A O 1
ATOM 1586 N N . GLU A 1 215 ? 3.717 1.069 -28.041 1.00 46.78 215 GLU A N 1
ATOM 1587 C CA . GLU A 1 215 ? 2.456 0.614 -28.634 1.00 46.78 215 GLU A CA 1
ATOM 1588 C C . GLU A 1 215 ? 2.602 -0.788 -29.245 1.00 46.78 215 GLU A C 1
ATOM 1590 O O . GLU A 1 215 ? 1.834 -1.695 -28.921 1.00 46.78 215 GLU A O 1
ATOM 1595 N N . GLN A 1 216 ? 3.668 -1.011 -30.018 1.00 46.03 216 GLN A N 1
ATOM 1596 C CA . GLN A 1 216 ? 4.007 -2.320 -30.586 1.00 46.03 216 GLN A CA 1
ATOM 1597 C C . GLN A 1 216 ? 4.249 -3.385 -29.508 1.00 46.03 216 GLN A C 1
ATOM 1599 O O . GLN A 1 216 ? 3.850 -4.542 -29.659 1.00 46.03 216 GLN A O 1
ATOM 1604 N N . GLN A 1 217 ? 4.874 -3.015 -28.390 1.00 46.25 217 GLN A N 1
ATOM 1605 C CA . GLN A 1 217 ? 5.161 -3.947 -27.303 1.00 46.25 217 GLN A CA 1
ATOM 1606 C C . GLN A 1 217 ? 3.903 -4.314 -26.500 1.00 46.25 217 GLN A C 1
ATOM 1608 O O . GLN A 1 217 ? 3.757 -5.468 -26.086 1.00 46.25 217 GLN A O 1
ATOM 1613 N N . ILE A 1 218 ? 2.970 -3.371 -26.334 1.00 46.44 218 ILE A N 1
ATOM 1614 C CA . ILE A 1 218 ? 1.655 -3.602 -25.721 1.00 46.44 218 ILE A CA 1
ATOM 1615 C C . ILE A 1 218 ? 0.813 -4.520 -26.611 1.00 46.44 218 ILE A C 1
ATOM 1617 O O . ILE A 1 218 ? 0.317 -5.535 -26.125 1.00 46.44 218 ILE A O 1
ATOM 1621 N N . VAL A 1 219 ? 0.724 -4.230 -27.914 1.00 48.91 219 VAL A N 1
ATOM 1622 C CA . VAL A 1 219 ? -0.012 -5.060 -28.884 1.00 48.91 219 VAL A CA 1
ATOM 1623 C C . VAL A 1 219 ? 0.554 -6.482 -28.926 1.00 48.91 219 VAL A C 1
ATOM 1625 O O . VAL A 1 219 ? -0.194 -7.455 -28.827 1.00 48.91 219 VAL A O 1
ATOM 1628 N N . LYS A 1 220 ? 1.884 -6.628 -28.966 1.00 45.25 220 LYS A N 1
ATOM 1629 C CA . LYS A 1 220 ? 2.555 -7.936 -28.949 1.00 45.25 220 LYS A CA 1
ATOM 1630 C C . LYS A 1 220 ? 2.311 -8.716 -27.654 1.00 45.25 220 LYS A C 1
ATOM 1632 O O . LYS A 1 220 ? 2.194 -9.937 -27.698 1.00 45.25 220 LYS A O 1
ATOM 1637 N N . SER A 1 221 ? 2.223 -8.031 -26.515 1.00 44.84 221 SER A N 1
ATOM 1638 C CA . SER A 1 221 ? 1.946 -8.663 -25.218 1.00 44.84 221 SER A CA 1
ATOM 1639 C C . SER A 1 221 ? 0.477 -9.080 -25.086 1.00 44.84 221 SER A C 1
ATOM 1641 O O . SER A 1 221 ? 0.192 -10.135 -24.529 1.00 44.84 221 SER A O 1
ATOM 1643 N N . LEU A 1 222 ? -0.453 -8.302 -25.650 1.00 43.94 222 LEU A N 1
ATOM 1644 C CA . LEU A 1 222 ? -1.875 -8.657 -25.733 1.00 43.94 222 LEU A CA 1
ATOM 1645 C C . LEU A 1 222 ? -2.118 -9.854 -26.662 1.00 43.94 222 LEU A C 1
ATOM 1647 O O . LEU A 1 222 ? -2.867 -10.757 -26.300 1.00 43.94 222 LEU A O 1
ATOM 1651 N N . ALA A 1 223 ? -1.425 -9.925 -27.802 1.00 45.94 223 ALA A N 1
ATOM 1652 C CA . ALA A 1 223 ? -1.513 -11.058 -28.727 1.00 45.94 223 ALA A CA 1
ATOM 1653 C C . ALA A 1 223 ? -1.038 -12.390 -28.110 1.00 45.94 223 ALA A C 1
ATOM 1655 O O . ALA A 1 223 ? -1.492 -13.455 -28.513 1.00 45.94 223 ALA A O 1
ATOM 1656 N N . GLN A 1 224 ? -0.150 -12.340 -27.111 1.00 45.09 224 GLN A N 1
ATOM 1657 C CA . GLN A 1 224 ? 0.341 -13.520 -26.384 1.00 45.09 224 GLN A CA 1
ATOM 1658 C C . GLN A 1 224 ? -0.601 -13.995 -25.268 1.00 45.09 224 GLN A C 1
ATOM 1660 O O . GLN A 1 224 ? -0.423 -15.097 -24.752 1.00 45.09 224 GLN A O 1
ATOM 1665 N N . LEU A 1 225 ? -1.582 -13.174 -24.881 1.00 37.09 225 LEU A N 1
ATOM 1666 C CA . LEU A 1 225 ? -2.563 -13.488 -23.838 1.00 37.09 225 LEU A CA 1
ATOM 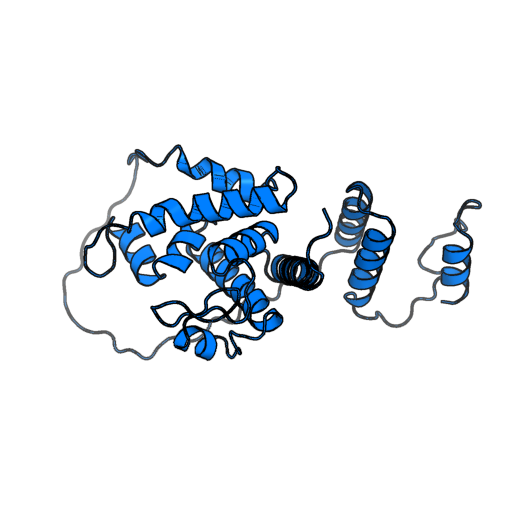1667 C C . LEU A 1 225 ? -3.863 -14.087 -24.399 1.00 37.09 225 LEU A C 1
ATOM 1669 O O . LEU A 1 225 ? -4.696 -14.558 -23.625 1.00 37.09 225 LEU A O 1
ATOM 1673 N N . LEU A 1 226 ? -4.027 -14.118 -25.724 1.00 39.84 226 LEU A N 1
ATOM 1674 C CA . LEU A 1 226 ? -5.127 -14.814 -26.385 1.00 39.84 226 LEU A CA 1
ATOM 1675 C C . LEU A 1 226 ? -4.780 -16.311 -26.501 1.00 39.84 226 LEU A C 1
ATOM 1677 O O . LEU A 1 226 ? -3.729 -16.647 -27.050 1.00 39.84 226 LEU A O 1
ATOM 1681 N N . PRO A 1 227 ? -5.612 -17.242 -25.994 1.00 36.94 227 PRO A N 1
ATOM 1682 C CA . PRO A 1 227 ? -5.357 -18.663 -26.183 1.00 36.94 227 PRO A CA 1
ATOM 1683 C C . PRO A 1 227 ? -5.420 -18.991 -27.676 1.00 36.94 227 PRO A C 1
ATOM 1685 O O . PRO A 1 227 ? -6.376 -18.611 -28.354 1.00 36.94 227 PRO A O 1
ATOM 1688 N N . ALA A 1 228 ? -4.405 -19.707 -28.167 1.00 38.94 228 ALA A N 1
ATOM 1689 C CA . ALA A 1 228 ? -4.364 -20.252 -29.517 1.00 38.94 228 ALA A CA 1
ATOM 1690 C C . ALA A 1 228 ? -5.684 -20.981 -29.810 1.00 38.94 228 ALA A C 1
ATOM 1692 O O . ALA A 1 228 ? -5.954 -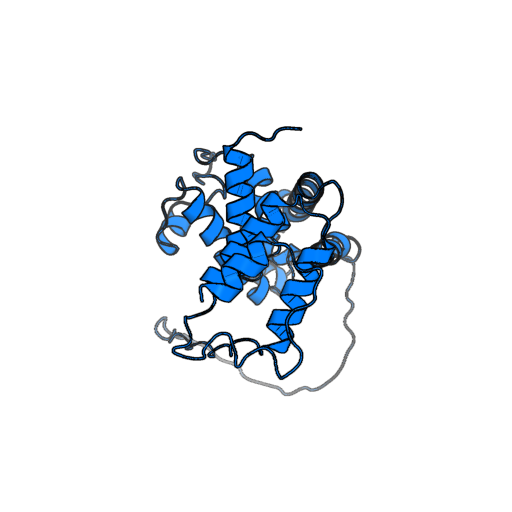22.050 -29.262 1.00 38.94 228 ALA A O 1
ATOM 1693 N N . ARG A 1 229 ? -6.538 -20.376 -30.639 1.00 36.28 229 ARG A N 1
ATOM 1694 C CA . ARG A 1 229 ? -7.647 -21.094 -31.252 1.00 36.28 229 ARG A CA 1
ATOM 1695 C C . ARG A 1 229 ? -7.077 -21.840 -32.443 1.00 36.28 229 ARG A C 1
ATOM 1697 O O . ARG A 1 229 ? -6.599 -21.227 -33.393 1.00 36.28 229 ARG A O 1
ATOM 1704 N N . ASP A 1 230 ? -7.117 -23.161 -32.344 1.00 38.59 230 ASP A N 1
ATOM 1705 C CA . ASP A 1 230 ? -6.813 -24.064 -33.439 1.00 38.59 230 ASP A CA 1
ATOM 1706 C C . ASP A 1 230 ? -7.608 -23.689 -34.702 1.00 38.59 230 ASP A C 1
ATOM 1708 O O . ASP A 1 230 ? -8.830 -23.531 -34.679 1.00 38.59 230 ASP A O 1
ATOM 1712 N N . SER A 1 231 ? -6.870 -23.620 -35.813 1.00 37.81 231 SER A N 1
ATOM 1713 C CA . SER A 1 231 ? -7.319 -23.799 -37.199 1.00 37.81 231 SER A CA 1
ATOM 1714 C C . SER A 1 231 ? -8.486 -22.932 -37.693 1.00 37.81 231 SER A C 1
ATOM 1716 O O . SER A 1 231 ? -9.580 -23.431 -37.940 1.00 37.81 231 SER A O 1
ATOM 1718 N N . LEU A 1 232 ? -8.208 -21.662 -37.985 1.00 35.88 232 LEU A N 1
ATOM 1719 C CA . LEU A 1 232 ? -8.838 -20.952 -39.105 1.00 35.88 232 LEU A CA 1
ATOM 1720 C C . LEU A 1 232 ? -7.717 -20.303 -39.917 1.00 35.88 232 LEU A C 1
ATOM 1722 O O . LEU A 1 232 ? -6.879 -19.597 -39.360 1.00 35.88 232 LEU A O 1
ATOM 1726 N N . SER A 1 233 ? -7.653 -20.613 -41.213 1.00 44.00 233 SER A N 1
ATOM 1727 C CA . SER A 1 233 ? -6.637 -20.048 -42.104 1.00 44.00 233 SER A CA 1
ATOM 1728 C C . SER A 1 233 ? -6.854 -18.540 -42.241 1.00 44.00 233 SER A C 1
ATOM 1730 O O . SER A 1 233 ? -8.000 -18.087 -42.250 1.00 44.00 233 SER A O 1
ATOM 1732 N N . GLY A 1 234 ? -5.779 -17.758 -42.385 1.00 40.56 234 GLY A N 1
ATOM 1733 C CA . GLY A 1 234 ? -5.833 -16.289 -42.473 1.00 40.56 234 GLY A CA 1
ATOM 1734 C C . GLY A 1 234 ? -6.730 -15.723 -43.588 1.00 40.56 234 GLY A C 1
ATOM 1735 O O . GLY A 1 234 ? -7.027 -14.532 -43.586 1.00 40.56 234 GLY A O 1
ATOM 1736 N N . ARG A 1 235 ? -7.225 -16.566 -44.506 1.00 42.31 235 ARG A N 1
ATOM 1737 C CA . ARG A 1 235 ? -8.207 -16.197 -45.536 1.00 42.31 235 ARG A CA 1
ATOM 1738 C C . ARG A 1 235 ? -9.649 -16.080 -45.032 1.00 42.31 235 ARG A C 1
ATOM 1740 O O . ARG A 1 235 ? -10.418 -15.359 -45.654 1.00 42.31 235 ARG A O 1
ATOM 1747 N N . ASP A 1 236 ? -10.020 -16.722 -43.925 1.00 42.91 236 ASP A N 1
ATOM 1748 C CA . ASP A 1 236 ? -11.424 -16.758 -43.476 1.00 42.91 236 ASP A CA 1
ATOM 1749 C C . ASP A 1 236 ? -11.825 -15.550 -42.602 1.00 42.91 236 ASP A C 1
ATOM 1751 O O . ASP A 1 236 ? -13.008 -15.338 -42.340 1.00 42.91 236 ASP A O 1
ATOM 1755 N N . MET A 1 237 ? -10.859 -14.732 -42.162 1.00 41.81 237 MET A N 1
ATOM 1756 C CA . MET A 1 237 ? -11.086 -13.585 -41.261 1.00 41.81 237 MET A CA 1
ATOM 1757 C C . MET A 1 237 ? -11.386 -12.261 -41.984 1.00 41.81 237 MET A C 1
ATOM 1759 O O . MET A 1 237 ? -11.822 -11.302 -41.349 1.00 41.81 237 MET A O 1
ATOM 1763 N N . LEU A 1 238 ? -11.178 -12.192 -43.300 1.00 45.84 238 LEU A N 1
ATOM 1764 C CA . LEU A 1 238 ? -11.401 -10.997 -44.117 1.00 45.84 238 LEU A CA 1
ATOM 1765 C C . LEU A 1 238 ? -12.339 -11.376 -45.263 1.00 45.84 238 LEU A C 1
ATOM 1767 O O . LEU A 1 238 ? -11.893 -11.761 -46.339 1.00 45.84 238 LEU A O 1
ATOM 1771 N N . GLY A 1 239 ? -13.650 -11.353 -45.016 1.00 42.12 239 GLY A N 1
ATOM 1772 C CA . GLY A 1 239 ? -14.629 -11.675 -46.057 1.00 42.12 239 GLY A CA 1
ATOM 1773 C C . GLY A 1 239 ? -14.416 -10.820 -47.312 1.00 42.12 239 GLY A C 1
ATOM 1774 O O . GLY A 1 239 ? -14.353 -9.609 -47.173 1.00 42.12 239 GLY A O 1
ATOM 1775 N N . ASP A 1 240 ? -14.296 -11.476 -48.476 1.00 45.56 240 ASP A N 1
ATOM 1776 C CA . ASP A 1 240 ? -14.269 -11.071 -49.911 1.00 45.56 240 ASP A CA 1
ATOM 1777 C C . ASP A 1 240 ? -13.716 -9.693 -50.370 1.00 45.56 240 ASP A C 1
ATOM 1779 O O . ASP A 1 240 ? -13.630 -9.420 -51.566 1.00 45.56 240 ASP A O 1
ATOM 1783 N N . GLY A 1 241 ? -13.297 -8.815 -49.467 1.00 51.06 241 GLY A N 1
ATOM 1784 C CA . GLY A 1 241 ? -12.629 -7.551 -49.740 1.00 51.06 241 GLY A CA 1
ATOM 1785 C C . GLY A 1 241 ? -11.149 -7.718 -49.448 1.00 51.06 241 GLY A C 1
ATOM 1786 O O . GLY A 1 241 ? -10.749 -7.728 -48.287 1.00 51.06 241 GLY A O 1
ATOM 1787 N N . GLY A 1 242 ? -10.340 -7.896 -50.493 1.00 52.72 242 GLY A N 1
ATOM 1788 C CA . GLY A 1 242 ? -8.888 -8.027 -50.367 1.00 52.72 242 GLY A CA 1
ATOM 1789 C C . GLY A 1 242 ? -8.241 -6.907 -49.538 1.00 52.72 242 GLY A C 1
ATOM 1790 O O . GLY A 1 242 ? -8.805 -5.826 -49.372 1.00 52.72 242 GLY A O 1
ATOM 1791 N N . LEU A 1 243 ? -7.042 -7.191 -49.016 1.00 53.88 243 LEU A N 1
ATOM 1792 C CA . LEU A 1 243 ? -6.268 -6.267 -48.181 1.00 53.88 243 LEU A CA 1
ATOM 1793 C C . LEU A 1 243 ? -6.097 -4.895 -48.869 1.00 53.88 243 LEU A C 1
ATOM 1795 O O . LEU A 1 243 ? -5.764 -4.872 -50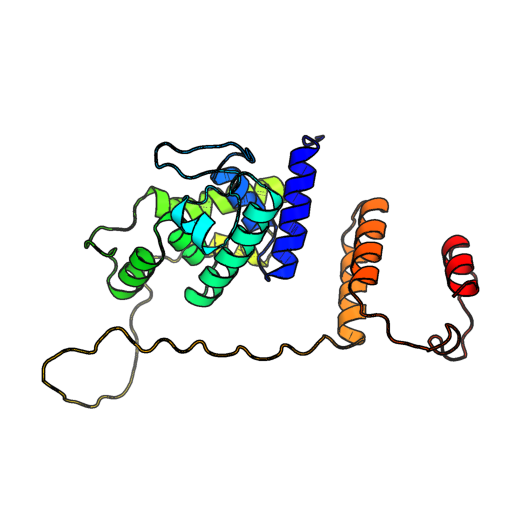.056 1.00 53.88 243 LEU A O 1
ATOM 1799 N N . PRO A 1 244 ? -6.275 -3.777 -48.139 1.00 53.12 244 PRO A N 1
ATOM 1800 C CA . PRO A 1 244 ? -6.038 -2.430 -48.652 1.00 53.12 244 PRO A CA 1
ATOM 1801 C C . PRO A 1 244 ? -4.661 -2.275 -49.315 1.00 53.12 244 PRO A C 1
ATOM 1803 O O . PRO A 1 244 ? -3.654 -2.775 -48.808 1.00 53.12 244 PRO A O 1
ATOM 1806 N N . ASP A 1 245 ? -4.605 -1.564 -50.443 1.00 54.34 245 ASP A N 1
ATOM 1807 C CA . ASP A 1 245 ? -3.370 -1.369 -51.222 1.00 54.34 245 ASP A CA 1
ATOM 1808 C C . ASP A 1 245 ? -2.305 -0.537 -50.485 1.00 54.34 245 ASP A C 1
ATOM 1810 O O . ASP A 1 245 ? -1.131 -0.561 -50.855 1.00 54.34 245 ASP A O 1
ATOM 1814 N N . ASP A 1 246 ? -2.699 0.176 -49.432 1.00 47.97 246 ASP A N 1
ATOM 1815 C CA . ASP A 1 246 ? -1.859 1.029 -48.594 1.00 47.97 246 ASP A CA 1
ATOM 1816 C C . ASP A 1 246 ? -1.351 0.337 -47.318 1.00 47.97 246 ASP A C 1
ATOM 1818 O O . ASP A 1 246 ? -0.752 0.990 -46.460 1.00 47.97 246 ASP A O 1
ATOM 1822 N N . LEU A 1 247 ? -1.542 -0.982 -47.191 1.00 45.53 247 LEU A N 1
ATOM 1823 C CA . LEU A 1 247 ? -1.014 -1.729 -46.054 1.00 45.53 247 LEU A CA 1
ATOM 1824 C C . LEU A 1 247 ? 0.517 -1.687 -46.006 1.00 45.53 247 LEU A C 1
ATOM 1826 O O . LEU A 1 247 ? 1.204 -1.931 -47.001 1.00 45.53 247 LEU A O 1
ATOM 1830 N N . ASP A 1 248 ? 1.037 -1.466 -44.800 1.00 58.50 248 ASP A N 1
ATOM 1831 C CA . ASP A 1 248 ? 2.467 -1.499 -44.519 1.00 58.50 248 ASP A CA 1
ATOM 1832 C C . ASP A 1 248 ? 3.097 -2.830 -45.007 1.00 58.50 248 ASP A C 1
ATOM 1834 O O . ASP A 1 248 ? 2.565 -3.907 -44.704 1.00 58.50 248 ASP A O 1
ATOM 1838 N N . PRO A 1 249 ? 4.230 -2.797 -45.742 1.00 45.66 249 PRO A N 1
ATOM 1839 C CA . PRO A 1 249 ? 4.836 -3.992 -46.333 1.00 45.66 249 PRO A CA 1
ATOM 1840 C C . PRO A 1 249 ? 5.224 -5.068 -45.313 1.00 45.66 249 PRO A C 1
ATOM 1842 O O . PRO A 1 249 ? 5.239 -6.252 -45.647 1.00 45.66 249 PRO A O 1
ATOM 1845 N N . VAL A 1 250 ? 5.532 -4.674 -44.074 1.00 44.09 250 VAL A N 1
ATOM 1846 C CA . VAL A 1 250 ? 5.879 -5.598 -42.989 1.00 44.09 250 VAL A CA 1
ATOM 1847 C C . VAL A 1 250 ? 4.627 -6.303 -42.478 1.00 44.09 250 VAL A C 1
ATOM 1849 O O . VAL A 1 250 ? 4.656 -7.507 -42.239 1.00 44.09 250 VAL A O 1
ATOM 1852 N N . ILE A 1 251 ? 3.508 -5.583 -42.367 1.00 43.38 251 ILE A N 1
ATOM 1853 C CA . ILE A 1 251 ? 2.217 -6.171 -41.985 1.00 43.38 251 ILE A CA 1
ATOM 1854 C C . ILE A 1 251 ? 1.727 -7.118 -43.085 1.00 43.38 251 ILE A C 1
ATOM 1856 O O . ILE A 1 251 ? 1.242 -8.208 -42.787 1.00 43.38 251 ILE A O 1
ATOM 1860 N N . ARG A 1 252 ? 1.938 -6.759 -44.354 1.00 51.81 252 ARG A N 1
ATOM 1861 C CA . ARG A 1 252 ? 1.616 -7.617 -45.500 1.00 51.81 252 ARG A CA 1
ATOM 1862 C C . ARG A 1 252 ? 2.394 -8.940 -45.476 1.00 51.81 252 ARG A C 1
ATOM 1864 O O . ARG A 1 252 ? 1.793 -9.996 -45.630 1.00 51.81 252 ARG A O 1
ATOM 1871 N N . ASP A 1 253 ? 3.698 -8.895 -45.198 1.00 49.12 253 ASP A N 1
ATOM 1872 C CA . ASP A 1 253 ? 4.556 -10.090 -45.102 1.00 49.12 253 ASP A CA 1
ATOM 1873 C C . ASP A 1 253 ? 4.190 -11.005 -43.916 1.00 49.12 253 ASP A C 1
ATOM 1875 O O . ASP A 1 253 ? 4.362 -12.221 -43.990 1.00 49.12 253 ASP A O 1
ATOM 1879 N N . ILE A 1 254 ? 3.652 -10.435 -42.833 1.00 45.56 254 ILE A N 1
ATOM 1880 C CA . ILE A 1 254 ? 3.167 -11.191 -41.668 1.00 45.56 254 ILE A CA 1
ATOM 1881 C C . ILE A 1 254 ? 1.847 -11.905 -41.983 1.00 45.56 254 ILE A C 1
ATOM 1883 O O . ILE A 1 254 ? 1.671 -13.052 -41.575 1.00 45.56 254 ILE A O 1
ATOM 1887 N N . VAL A 1 255 ? 0.940 -11.257 -42.722 1.00 50.41 255 VAL A N 1
ATOM 1888 C CA . VAL A 1 255 ? -0.356 -11.839 -43.108 1.00 50.41 255 VAL A CA 1
ATOM 1889 C C . VAL A 1 255 ? -0.197 -12.931 -44.174 1.00 50.41 255 VAL A C 1
ATOM 1891 O O . VAL A 1 255 ? -0.900 -13.932 -44.114 1.00 50.41 255 VAL A O 1
ATOM 1894 N N . ASP A 1 256 ? 0.757 -12.797 -45.099 1.00 49.09 256 ASP A N 1
ATOM 1895 C CA . ASP A 1 256 ? 0.994 -13.794 -46.158 1.00 49.09 256 ASP A CA 1
ATOM 1896 C C . ASP A 1 256 ? 1.723 -15.071 -45.674 1.00 49.09 256 ASP A C 1
ATOM 1898 O O . ASP A 1 256 ? 1.750 -16.077 -46.388 1.00 49.09 256 ASP A O 1
ATOM 1902 N N . LYS A 1 257 ? 2.332 -15.052 -44.479 1.00 46.06 257 LYS A N 1
ATOM 1903 C CA . LYS A 1 257 ? 3.102 -16.178 -43.902 1.00 46.06 257 LYS A CA 1
ATOM 1904 C C . LYS A 1 257 ? 2.362 -16.966 -42.812 1.00 46.06 257 LYS A C 1
ATOM 1906 O O . LYS A 1 257 ? 2.937 -17.927 -42.293 1.00 46.06 257 LYS A O 1
ATOM 1911 N N . ALA A 1 258 ? 1.141 -16.561 -42.463 1.00 46.12 258 ALA A N 1
ATOM 1912 C CA . ALA A 1 258 ? 0.263 -17.208 -41.484 1.00 46.12 258 ALA A CA 1
ATOM 1913 C C . ALA A 1 258 ? -0.817 -18.059 -42.174 1.00 46.12 258 ALA A C 1
ATOM 1915 O O . ALA A 1 258 ? -1.126 -19.148 -41.640 1.00 46.12 258 ALA A O 1
#

Sequence (258 aa):
MNLPADLQRYIATAQQAGNQYGVPPELLVGQMHQESNFNPNAVSPSGAVGISQFMPATAKEYGIDPRDPVQSIGSQAQMMRGLYNRYGSWRSALQAYNWGQGNMDSYLRTGKGTKGQPMPAETQAYPDQVFGHARTHAGGRLPASLASAALESDMGGSRDLLGSSGGLEGFSGSSGIPSSLISTPRGPHVAMPSTQEEHDMMSSIASRGYAPDVEQQIVKSLAQLLPARDSLSGRDMLGDGGLPDDLDPVIRDIVDKA

InterPro domains:
  IPR008258 Transglycosylase SLT domain 1 [PF01464] (14-115)
  IPR023346 Lysozyme-like domain superfamily [SSF53955] (5-135)